Protein AF-F0YPW4-F1 (afdb_monomer_lite)

InterPro domains:
  IPR029052 Metallo-dependent phosphatase-like [G3DSA:3.60.21.10] (40-237)
  IPR029052 Metallo-dependent phosphatase-like [SSF56300] (63-234)

Radius of gyration: 20.98 Å; chains: 1; bounding box: 38×64×69 Å

Foldseek 3Di:
DDDDDDDDPDVVNVCVVCVVVPDPPDDADEAEDELCQLVQFFDFDQDPDPPDPVPSPDSDGDDHDVVVQVCCVVPRVQHAYEYLANQQAHDPDHDDPVSLLVSLCCLQVPRHQAYEHAQRLCVVHLQVSQVSLVSSVDAHEELLDADDPSCVVRRYDQWGWDAGPVGQIEIEGEHYPNSCVVVVNCSLVSRLVSLVCCCVPPVGPAYEYRYQDAPDPVVVVSVVSRPGHDYYHYPHDHPD

Secondary structure (DSSP, 8-state):
----------HHHHHHHHGGGS---PPPPEEEE---TT--SPEE----GGG-TT------EE--HHHHHHHHHHHHTT-EEEE-S-SS--TTSPPPHHHHHHHHHHHHHS-EEEEB--GGGGTT-HHHHHHHHHHHTSPEE-TT----GGGTTSSEESEEEEE-TT--EEEEEEE-GGGTGGGTTTHHHHHHHHHHHHHHHH--SEEEEEE-S--SHHHHHHHHTSTT--EEEE-SPP--

Organism: Aureococcus anophagefferens (NCBI:txid44056)

Structure (mmCIF, N/CA/C/O backbone):
data_AF-F0YPW4-F1
#
_entry.id   AF-F0YPW4-F1
#
loop_
_atom_site.group_PDB
_atom_site.id
_atom_site.type_symbol
_atom_site.label_atom_id
_atom_site.label_alt_id
_atom_site.label_comp_id
_atom_site.label_asym_id
_atom_site.label_entity_id
_atom_site.label_seq_id
_atom_site.pdbx_PDB_ins_code
_atom_site.Cartn_x
_atom_site.Cartn_y
_atom_site.Cartn_z
_atom_site.occupancy
_atom_site.B_iso_or_equiv
_atom_site.auth_seq_id
_atom_site.auth_comp_id
_atom_site.auth_asym_id
_atom_site.auth_atom_id
_atom_site.pdbx_PDB_model_num
ATOM 1 N N . MET A 1 1 ? 13.472 25.443 46.974 1.00 36.06 1 MET A N 1
ATOM 2 C CA . MET A 1 1 ? 12.386 25.342 45.976 1.00 36.06 1 MET A CA 1
ATOM 3 C C . MET A 1 1 ? 12.350 23.920 45.433 1.00 36.06 1 MET A C 1
ATOM 5 O O . MET A 1 1 ? 13.233 23.540 44.681 1.00 36.06 1 MET A O 1
ATOM 9 N N . ARG A 1 2 ? 11.396 23.104 45.890 1.00 37.75 2 ARG A N 1
ATOM 10 C CA . ARG A 1 2 ? 11.074 21.784 45.327 1.00 37.75 2 ARG A CA 1
ATOM 11 C C . ARG A 1 2 ? 9.552 21.686 45.293 1.00 37.75 2 ARG A C 1
ATOM 13 O O . ARG A 1 2 ? 8.938 21.657 46.353 1.00 37.75 2 ARG A O 1
ATOM 20 N N . ALA A 1 3 ? 8.966 21.647 44.104 1.00 34.12 3 ALA A N 1
ATOM 21 C CA . ALA A 1 3 ? 7.583 21.234 43.912 1.00 34.12 3 ALA A CA 1
ATOM 22 C C . ALA A 1 3 ? 7.624 19.846 43.268 1.00 34.12 3 ALA A C 1
ATOM 24 O O . ALA A 1 3 ? 7.993 19.704 42.109 1.00 34.12 3 ALA A O 1
ATOM 25 N N . SER A 1 4 ? 7.314 18.815 44.055 1.00 37.34 4 SER A N 1
ATOM 26 C CA . SER A 1 4 ? 7.052 17.468 43.544 1.00 37.34 4 SER A CA 1
ATOM 27 C C . SER A 1 4 ? 5.537 17.293 43.488 1.00 37.34 4 SER A C 1
ATOM 29 O O . SER A 1 4 ? 4.891 16.977 44.485 1.00 37.34 4 SER A O 1
ATOM 31 N N . GLY A 1 5 ? 4.953 17.595 42.329 1.00 31.88 5 GLY A N 1
ATOM 32 C CA . GLY A 1 5 ? 3.544 17.330 42.055 1.00 31.88 5 GLY A CA 1
ATOM 33 C C . GLY A 1 5 ? 3.346 15.836 41.826 1.00 31.88 5 GLY A C 1
ATOM 34 O O . GLY A 1 5 ? 3.746 15.303 40.796 1.00 31.88 5 GLY A O 1
ATOM 35 N N . ARG A 1 6 ? 2.761 15.144 42.806 1.00 37.91 6 ARG A N 1
ATOM 36 C CA . ARG A 1 6 ? 2.311 13.756 42.658 1.00 37.91 6 ARG A CA 1
ATOM 37 C C . ARG A 1 6 ? 1.008 13.751 41.859 1.00 37.91 6 ARG A C 1
ATOM 39 O O . ARG A 1 6 ? -0.041 14.074 42.409 1.00 37.91 6 ARG A O 1
ATOM 46 N N . TRP A 1 7 ? 1.061 13.347 40.594 1.00 33.72 7 TRP A N 1
ATOM 47 C CA . TRP A 1 7 ? -0.134 13.008 39.824 1.00 33.72 7 TRP A CA 1
ATOM 48 C C . TRP A 1 7 ? -0.675 11.669 40.334 1.00 33.72 7 TRP A C 1
ATOM 50 O O . TRP A 1 7 ? -0.150 10.608 40.015 1.00 33.72 7 TRP A O 1
ATOM 60 N N . ARG A 1 8 ? -1.698 11.711 41.191 1.00 39.44 8 ARG A N 1
ATOM 61 C CA . ARG A 1 8 ? -2.529 10.541 41.488 1.00 39.44 8 ARG A CA 1
ATOM 62 C C . ARG A 1 8 ? -3.727 10.588 40.549 1.00 39.44 8 ARG A C 1
ATOM 64 O O . ARG A 1 8 ? -4.756 11.154 40.907 1.00 39.44 8 ARG A O 1
ATOM 71 N N . ALA A 1 9 ? -3.594 10.014 39.355 1.00 42.41 9 ALA A N 1
ATOM 72 C CA . ALA A 1 9 ? -4.783 9.590 38.626 1.00 42.41 9 ALA A CA 1
ATOM 73 C C . ALA A 1 9 ? -5.494 8.560 39.517 1.00 42.41 9 ALA A C 1
ATOM 75 O O . ALA A 1 9 ? -4.872 7.605 39.988 1.00 42.41 9 ALA A O 1
ATOM 76 N N . SER A 1 10 ? -6.759 8.805 39.856 1.00 50.09 10 SER A N 1
ATOM 77 C CA . SER A 1 10 ? -7.535 7.834 40.621 1.00 50.09 10 SER A CA 1
ATOM 78 C C . SER A 1 10 ? -7.665 6.555 39.791 1.00 50.09 10 SER A C 1
ATOM 80 O O . SER A 1 10 ? -7.760 6.617 38.566 1.00 50.09 10 SER A O 1
ATOM 82 N N . ALA A 1 11 ? -7.700 5.389 40.440 1.00 45.75 11 ALA A N 1
ATOM 83 C CA . ALA A 1 11 ? -7.962 4.126 39.747 1.00 45.75 11 ALA A CA 1
ATOM 84 C C . ALA A 1 11 ? -9.259 4.191 38.914 1.00 45.75 11 ALA A C 1
ATOM 86 O O . ALA A 1 11 ? -9.340 3.571 37.868 1.00 45.75 11 ALA A O 1
ATOM 87 N N . ALA A 1 12 ? -10.232 5.018 39.317 1.00 45.66 12 ALA A N 1
ATOM 88 C CA . ALA A 1 12 ? -11.444 5.293 38.549 1.00 45.66 12 ALA A CA 1
ATOM 89 C C . ALA A 1 12 ? -11.193 6.099 37.258 1.00 45.66 12 ALA A C 1
ATOM 91 O O . ALA A 1 12 ? -11.818 5.804 36.248 1.00 45.66 12 ALA A O 1
ATOM 92 N N . ALA A 1 13 ? -10.278 7.075 37.260 1.00 50.44 13 ALA A N 1
ATOM 93 C CA . ALA A 1 13 ? -9.882 7.805 36.052 1.00 50.44 13 ALA A CA 1
ATOM 94 C C . ALA A 1 13 ? -9.046 6.927 35.106 1.00 50.44 13 ALA A C 1
ATOM 96 O O . ALA A 1 13 ? -9.213 7.004 33.893 1.00 50.44 13 ALA A O 1
ATOM 97 N N . LEU A 1 14 ? -8.201 6.050 35.663 1.00 45.53 14 LEU A N 1
ATOM 98 C CA . LEU A 1 14 ? -7.454 5.055 34.894 1.00 45.53 14 LEU A CA 1
ATOM 99 C C . LEU A 1 14 ? -8.400 4.008 34.282 1.00 45.53 14 LEU A C 1
ATOM 101 O O . LEU A 1 14 ? -8.314 3.730 33.095 1.00 45.53 14 LEU A O 1
ATOM 105 N N . CYS A 1 15 ? -9.368 3.495 35.048 1.00 44.56 15 CYS A N 1
ATOM 106 C CA . CYS A 1 15 ? -10.395 2.591 34.530 1.00 44.56 15 CYS A CA 1
ATOM 107 C C . CYS A 1 15 ? -11.304 3.280 33.504 1.00 44.56 15 CYS A C 1
ATOM 109 O O . CYS A 1 15 ? -11.600 2.676 32.488 1.00 44.56 15 CYS A O 1
ATOM 111 N N . ALA A 1 16 ? -11.706 4.540 33.699 1.00 50.78 16 ALA A N 1
ATOM 112 C CA . ALA A 1 16 ? -12.505 5.281 32.717 1.00 50.78 16 ALA A CA 1
ATOM 113 C C . ALA A 1 16 ? -11.760 5.535 31.397 1.00 50.78 16 ALA A C 1
ATOM 115 O O . ALA A 1 16 ? -12.382 5.499 30.340 1.00 50.78 16 ALA A O 1
ATOM 116 N N . ALA A 1 17 ? -10.439 5.731 31.448 1.00 52.22 17 ALA A N 1
ATOM 117 C CA . ALA A 1 17 ? -9.591 5.830 30.260 1.00 52.22 17 ALA A CA 1
ATOM 118 C C . ALA A 1 17 ? -9.346 4.469 29.576 1.00 52.22 17 ALA A C 1
ATOM 120 O O . ALA A 1 17 ? -9.119 4.425 28.372 1.00 52.22 17 ALA A O 1
ATOM 121 N N . LEU A 1 18 ? -9.414 3.364 30.327 1.00 45.66 18 LEU A N 1
ATOM 122 C CA . LEU A 1 18 ? -9.216 1.998 29.822 1.00 45.66 18 LEU A CA 1
ATOM 123 C C . LEU A 1 18 ? -10.524 1.287 29.435 1.00 45.66 18 LEU A C 1
ATOM 125 O O . LEU A 1 18 ? -10.481 0.270 28.754 1.00 45.66 18 LEU A O 1
ATOM 129 N N . LEU A 1 19 ? -11.689 1.805 29.834 1.00 45.00 19 LEU A N 1
ATOM 130 C CA . LEU A 1 19 ? -13.002 1.232 29.512 1.00 45.00 19 LEU A CA 1
ATOM 131 C C . LEU A 1 19 ? -13.330 1.208 28.004 1.00 45.00 19 LEU A C 1
ATOM 133 O O . LEU A 1 19 ? -13.957 0.238 27.590 1.00 45.00 19 LEU A O 1
ATOM 137 N N . PRO A 1 20 ? -12.890 2.165 27.158 1.00 51.16 20 PRO A N 1
ATOM 138 C CA . PRO A 1 20 ? -13.007 2.023 25.703 1.00 51.16 20 PRO A CA 1
ATOM 139 C C . PRO A 1 20 ? -12.147 0.882 25.138 1.00 51.16 20 PRO A C 1
ATOM 141 O O . PRO A 1 20 ? -12.513 0.285 24.135 1.00 51.16 20 PRO A O 1
ATOM 144 N N . TYR A 1 21 ? -11.036 0.551 25.807 1.00 44.62 21 TYR A N 1
ATOM 145 C CA . TYR A 1 21 ? -10.126 -0.540 25.4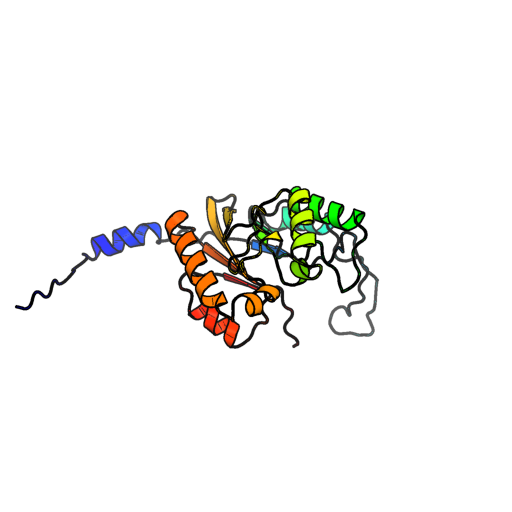35 1.00 44.62 21 TYR A CA 1
ATOM 146 C C . TYR A 1 21 ? -10.541 -1.899 26.026 1.00 44.62 21 TYR A C 1
ATOM 148 O O . TYR A 1 21 ? -9.978 -2.939 25.681 1.00 44.62 21 TYR A O 1
ATOM 156 N N . ALA A 1 22 ? -11.539 -1.922 26.913 1.00 43.22 22 ALA A N 1
ATOM 157 C CA . ALA A 1 22 ? -12.064 -3.140 27.503 1.00 43.22 22 ALA A CA 1
ATOM 158 C C . ALA A 1 22 ? -13.112 -3.789 26.577 1.00 43.22 22 ALA A C 1
ATOM 160 O O . ALA A 1 22 ? -14.311 -3.533 26.665 1.00 43.22 22 ALA A O 1
ATOM 161 N N . SER A 1 23 ? -12.639 -4.734 25.761 1.00 46.56 23 SER A N 1
ATOM 162 C CA . SER A 1 23 ? -13.390 -5.883 25.220 1.00 46.56 23 SER A CA 1
ATOM 163 C C . SER A 1 23 ? -14.374 -5.661 24.063 1.00 46.56 23 SER A C 1
ATOM 165 O O . SER A 1 23 ? -15.528 -6.083 24.111 1.00 46.56 23 SER A O 1
ATOM 167 N N . ARG A 1 24 ? -13.867 -5.179 22.928 1.00 48.69 24 ARG A N 1
ATOM 168 C CA . ARG A 1 24 ? -14.288 -5.762 21.647 1.00 48.69 24 ARG A CA 1
ATOM 169 C C . ARG A 1 24 ? -13.140 -6.595 21.104 1.00 48.69 24 ARG A C 1
ATOM 171 O O . ARG A 1 24 ? -12.234 -6.075 20.472 1.00 48.69 24 ARG A O 1
ATOM 178 N N . SER A 1 25 ? -13.155 -7.891 21.398 1.00 55.94 25 SER A N 1
ATOM 179 C CA . SER A 1 25 ? -12.323 -8.850 20.671 1.00 55.94 25 SER A CA 1
ATOM 180 C C . SER A 1 25 ? -13.029 -9.146 19.350 1.00 55.94 25 SER A C 1
ATOM 182 O O . SER A 1 25 ? -13.690 -10.174 19.204 1.00 55.94 25 SER A O 1
ATOM 184 N N . GLU A 1 26 ? -13.004 -8.178 18.440 1.00 70.19 26 GLU A N 1
ATOM 185 C CA . GLU A 1 26 ? -13.455 -8.378 17.069 1.00 70.19 26 GLU A CA 1
ATOM 186 C C . GLU A 1 26 ? -12.270 -8.900 16.254 1.00 70.19 26 GLU A C 1
ATOM 188 O O . GLU A 1 26 ? -11.175 -8.340 16.292 1.00 70.19 26 GLU A O 1
ATOM 193 N N . ASN A 1 27 ? -12.477 -10.007 15.544 1.00 81.56 27 ASN A N 1
ATOM 194 C CA . ASN A 1 27 ? -11.465 -10.538 14.642 1.00 81.56 27 ASN A CA 1
ATOM 195 C C . ASN A 1 27 ? -11.379 -9.629 13.411 1.00 81.56 27 ASN A C 1
ATOM 197 O O . ASN A 1 27 ? -12.373 -9.444 12.710 1.00 81.56 27 ASN A O 1
ATOM 201 N N . VAL A 1 28 ? -10.189 -9.097 13.136 1.00 86.06 28 VAL A N 1
ATOM 202 C CA . VAL A 1 28 ? -9.900 -8.355 11.905 1.00 86.06 28 VAL A CA 1
ATOM 203 C C . VAL A 1 28 ? -9.250 -9.309 10.912 1.00 86.06 28 VAL A C 1
ATOM 205 O O . VAL A 1 28 ? -8.201 -9.886 11.192 1.00 86.06 28 VAL A O 1
ATOM 208 N N . THR A 1 29 ? -9.862 -9.473 9.741 1.00 90.31 29 THR A N 1
ATOM 209 C CA . THR A 1 29 ? -9.276 -10.230 8.630 1.00 90.31 29 THR A CA 1
ATOM 210 C C . THR A 1 29 ? -8.694 -9.261 7.613 1.00 90.31 29 THR A C 1
ATOM 212 O O . THR A 1 29 ? -9.402 -8.393 7.100 1.00 90.31 29 THR A O 1
ATOM 215 N N . ILE A 1 30 ? -7.407 -9.423 7.314 1.00 88.94 30 ILE A N 1
ATOM 216 C CA . ILE A 1 30 ? -6.704 -8.650 6.291 1.00 88.94 30 ILE A CA 1
ATOM 217 C C . ILE A 1 30 ? -6.154 -9.633 5.264 1.00 88.94 30 ILE A C 1
ATOM 219 O O . ILE A 1 30 ? -5.272 -10.432 5.570 1.00 88.94 30 ILE A O 1
ATOM 223 N N . GLY A 1 31 ? -6.700 -9.588 4.054 1.00 88.12 31 GLY A N 1
ATOM 224 C CA . GLY A 1 31 ? -6.097 -10.216 2.888 1.00 88.12 31 GLY A CA 1
ATOM 225 C C . GLY A 1 31 ? -5.080 -9.270 2.282 1.00 88.12 31 GLY A C 1
ATOM 226 O O . GLY A 1 31 ? -5.322 -8.069 2.188 1.00 88.12 31 GLY A O 1
ATOM 227 N N . PHE A 1 32 ? -3.959 -9.806 1.831 1.00 87.12 32 PHE A N 1
ATOM 228 C CA . PHE A 1 32 ? -2.940 -9.022 1.156 1.00 87.12 32 PHE A CA 1
ATOM 229 C C . PHE A 1 32 ? -2.414 -9.781 -0.054 1.00 87.12 32 PHE A C 1
ATOM 231 O O . PHE A 1 32 ? -2.414 -11.012 -0.094 1.00 87.12 32 PHE A O 1
ATOM 238 N N . GLY A 1 33 ? -1.984 -9.027 -1.052 1.00 79.81 33 GLY A N 1
ATOM 239 C CA . GLY A 1 33 ? -1.260 -9.546 -2.195 1.00 79.81 33 GLY A CA 1
ATOM 240 C C . GLY A 1 33 ? -0.584 -8.404 -2.931 1.00 79.81 33 GLY A C 1
ATOM 241 O O . GLY A 1 33 ? -1.047 -7.271 -2.878 1.00 79.81 33 GLY A O 1
ATOM 242 N N . GLY A 1 34 ? 0.508 -8.707 -3.611 1.00 75.19 34 GLY A N 1
ATOM 243 C CA . GLY A 1 34 ? 1.296 -7.745 -4.366 1.00 75.19 34 GLY A CA 1
ATOM 244 C C . GLY A 1 34 ? 2.435 -8.460 -5.064 1.00 75.19 34 GLY A C 1
ATOM 245 O O . GLY A 1 34 ? 2.427 -9.686 -5.186 1.00 75.19 34 GLY A O 1
ATOM 246 N N . ALA A 1 35 ? 3.393 -7.688 -5.566 1.00 72.50 35 ALA A N 1
ATOM 247 C CA . ALA A 1 35 ? 4.415 -8.149 -6.497 1.00 72.50 35 ALA A CA 1
ATOM 248 C C . ALA A 1 35 ? 3.796 -8.922 -7.676 1.00 72.50 35 ALA A C 1
ATOM 250 O O . ALA A 1 35 ? 4.352 -9.913 -8.154 1.00 72.50 35 ALA A O 1
ATOM 251 N N . TRP A 1 36 ? 2.635 -8.455 -8.153 1.00 72.31 36 TRP A N 1
ATOM 252 C CA . TRP A 1 36 ? 1.921 -9.091 -9.256 1.00 72.31 36 TRP A CA 1
ATOM 253 C C . TRP A 1 36 ? 2.757 -9.099 -10.525 1.00 72.31 36 TRP A C 1
ATOM 255 O O . TRP A 1 36 ? 2.585 -9.999 -11.340 1.00 72.31 36 TRP A O 1
ATOM 265 N N . ARG A 1 37 ? 3.660 -8.118 -10.696 1.00 71.81 37 ARG A N 1
ATOM 266 C CA . ARG A 1 37 ? 4.608 -8.051 -11.815 1.00 71.81 37 ARG A CA 1
ATOM 267 C C . ARG A 1 37 ? 3.901 -8.240 -13.156 1.00 71.81 37 ARG A C 1
ATOM 269 O O . ARG A 1 37 ? 4.356 -9.020 -13.986 1.00 71.81 37 ARG A O 1
ATOM 276 N N . GLY A 1 38 ? 2.740 -7.601 -13.316 1.00 64.56 38 GLY A N 1
ATOM 277 C CA . GLY A 1 38 ? 1.863 -7.718 -14.483 1.00 64.56 38 GLY A CA 1
ATOM 278 C C . GLY A 1 38 ? 1.364 -9.131 -14.829 1.00 64.56 38 GLY A C 1
ATOM 279 O O . GLY A 1 38 ? 0.962 -9.383 -15.967 1.00 64.56 38 GLY A O 1
ATOM 280 N N . LEU A 1 39 ? 1.355 -10.066 -13.875 1.00 67.31 39 LEU A N 1
ATOM 281 C CA . LEU A 1 39 ? 0.769 -11.402 -14.016 1.00 67.31 39 LEU A CA 1
ATOM 282 C C . LEU A 1 39 ? -0.754 -11.349 -13.814 1.00 67.31 39 LEU A C 1
ATOM 284 O O . LEU A 1 39 ? -1.308 -11.836 -12.829 1.00 67.31 39 LEU A O 1
ATOM 288 N N . PHE A 1 40 ? -1.444 -10.734 -14.774 1.00 66.00 40 PHE A N 1
ATOM 289 C CA . PHE A 1 40 ? -2.901 -10.552 -14.745 1.00 66.00 40 PHE A CA 1
ATOM 290 C C . PHE A 1 40 ? -3.675 -11.843 -15.027 1.00 66.00 40 PHE A C 1
ATOM 292 O O . PHE A 1 40 ? -4.782 -12.053 -14.518 1.00 66.00 40 PHE A O 1
ATOM 299 N N . LEU A 1 41 ? -3.093 -12.704 -15.864 1.00 65.69 41 LEU A N 1
ATOM 300 C CA . LEU A 1 41 ? -3.676 -13.969 -16.289 1.00 65.69 41 LEU A CA 1
ATOM 301 C C . LEU A 1 41 ? -3.156 -15.122 -15.423 1.00 65.69 41 LEU A C 1
ATOM 303 O O . LEU A 1 41 ? -2.021 -15.063 -14.942 1.00 65.69 41 LEU A O 1
ATOM 307 N N . PRO A 1 42 ? -3.956 -16.188 -15.243 1.00 67.25 42 PRO A N 1
ATOM 308 C CA . PRO A 1 42 ? -3.471 -17.401 -14.608 1.00 67.25 42 PRO A CA 1
ATOM 309 C C . PRO A 1 42 ? -2.215 -17.911 -15.317 1.00 67.25 42 PRO A C 1
ATOM 311 O O . PRO A 1 42 ? -2.192 -18.037 -16.542 1.00 67.25 42 PRO A O 1
ATOM 314 N N . SER A 1 43 ? -1.184 -18.206 -14.538 1.00 62.12 43 SER A N 1
ATOM 315 C CA . SER A 1 43 ? 0.043 -18.833 -15.025 1.00 62.12 43 SER A CA 1
ATOM 316 C C . SER A 1 43 ? 0.007 -20.323 -14.710 1.00 62.12 43 SER A C 1
ATOM 318 O O . SER A 1 43 ? -0.750 -20.761 -13.851 1.00 62.12 43 SER A O 1
ATOM 320 N N . THR A 1 44 ? 0.810 -21.131 -15.389 1.00 62.22 44 THR A N 1
ATOM 321 C CA . THR A 1 44 ? 1.009 -22.540 -15.018 1.00 62.22 44 THR A CA 1
ATOM 322 C C . THR A 1 44 ? 2.301 -22.663 -14.228 1.00 62.22 44 THR A C 1
ATOM 324 O O . THR A 1 44 ? 3.355 -22.278 -14.730 1.00 62.22 44 THR A O 1
ATOM 327 N N . ALA A 1 45 ? 2.229 -23.178 -13.003 1.00 57.75 45 ALA A N 1
ATOM 328 C CA . ALA A 1 45 ? 3.401 -23.514 -12.204 1.00 57.75 45 ALA A CA 1
ATOM 329 C C . ALA A 1 45 ? 3.434 -25.020 -12.073 1.00 57.75 45 ALA A C 1
ATOM 331 O O . ALA A 1 45 ? 2.399 -25.682 -12.015 1.00 57.75 45 ALA A O 1
ATOM 332 N N . SER A 1 46 ? 4.643 -25.553 -12.023 1.00 51.97 46 SER A N 1
ATOM 333 C CA . SER A 1 46 ? 4.844 -26.923 -11.593 1.00 51.97 46 SER A CA 1
ATOM 334 C C . SER A 1 46 ? 5.227 -26.894 -10.121 1.00 51.97 46 SER A C 1
ATOM 336 O O . SER A 1 46 ? 6.263 -26.338 -9.768 1.00 51.97 46 SER A O 1
ATOM 338 N N . GLY A 1 47 ? 4.374 -27.449 -9.266 1.00 46.78 47 GLY A N 1
ATOM 339 C CA . GLY A 1 47 ? 4.669 -27.675 -7.856 1.00 46.78 47 GLY A CA 1
ATOM 340 C C . GLY A 1 47 ? 4.587 -29.166 -7.555 1.00 46.78 47 GLY A C 1
ATOM 341 O O . GLY A 1 47 ? 3.688 -29.842 -8.051 1.00 46.78 47 GLY A O 1
ATOM 342 N N . ALA A 1 48 ? 5.510 -29.690 -6.748 1.00 39.03 48 ALA A N 1
ATOM 343 C CA . ALA A 1 48 ? 5.353 -31.027 -6.192 1.00 39.03 48 ALA A CA 1
ATOM 344 C C . ALA A 1 48 ? 4.260 -30.968 -5.117 1.00 39.03 48 ALA A C 1
ATOM 346 O O . ALA A 1 48 ? 4.443 -30.346 -4.068 1.00 39.03 48 ALA A O 1
ATOM 347 N N . LEU A 1 49 ? 3.115 -31.603 -5.367 1.00 42.03 49 LEU A N 1
ATOM 348 C CA . LEU A 1 49 ? 2.124 -31.831 -4.322 1.00 42.03 49 LEU A CA 1
ATOM 349 C C . LEU A 1 49 ? 2.772 -32.707 -3.238 1.00 42.03 49 LEU A C 1
ATOM 351 O O . LEU A 1 49 ? 3.105 -33.862 -3.473 1.00 42.03 49 LEU A O 1
ATOM 355 N N . GLN A 1 50 ? 2.959 -32.134 -2.046 1.00 43.78 50 GLN A N 1
ATOM 356 C CA . GLN A 1 50 ? 3.291 -32.864 -0.816 1.00 43.78 50 GLN A CA 1
ATOM 357 C C . GLN A 1 50 ? 4.605 -33.674 -0.840 1.00 43.78 50 GLN A C 1
ATOM 359 O O . GLN A 1 50 ? 4.652 -34.798 -0.349 1.00 43.78 50 GLN A O 1
ATOM 364 N N . GLY A 1 51 ? 5.698 -33.105 -1.360 1.00 40.09 51 GLY A N 1
ATOM 365 C CA . GLY A 1 51 ? 7.045 -33.665 -1.156 1.00 40.09 51 GLY A CA 1
ATOM 366 C C . GLY A 1 51 ? 7.355 -34.959 -1.919 1.00 40.09 51 GLY A C 1
ATOM 367 O O . GLY A 1 51 ? 8.425 -35.532 -1.719 1.00 40.09 51 GLY A O 1
ATOM 368 N N . ASP A 1 52 ? 6.470 -35.399 -2.816 1.00 43.53 52 ASP A N 1
ATOM 369 C CA . ASP A 1 52 ? 6.718 -36.529 -3.708 1.00 43.53 52 ASP A CA 1
ATOM 370 C C . ASP A 1 52 ? 6.944 -36.037 -5.144 1.00 43.53 52 ASP A C 1
ATOM 372 O O . ASP A 1 52 ? 6.022 -35.648 -5.865 1.00 43.53 52 ASP A O 1
ATOM 376 N N . ALA A 1 53 ? 8.205 -36.072 -5.576 1.00 51.44 53 ALA A N 1
ATOM 377 C CA . ALA A 1 53 ? 8.620 -35.690 -6.923 1.00 51.44 53 ALA A CA 1
ATOM 378 C C . ALA A 1 53 ? 8.086 -36.628 -8.027 1.00 51.44 53 ALA A C 1
ATOM 380 O O . ALA A 1 53 ? 8.303 -36.351 -9.204 1.00 51.44 53 ALA A O 1
ATOM 381 N N . SER A 1 54 ? 7.398 -37.723 -7.688 1.00 49.62 54 SER A N 1
ATOM 382 C CA . SER A 1 54 ? 6.732 -38.602 -8.657 1.00 49.62 54 SER A CA 1
ATOM 383 C C . SER A 1 54 ? 5.269 -38.223 -8.937 1.00 49.62 54 SER A C 1
ATOM 385 O O . SER A 1 54 ? 4.707 -38.677 -9.934 1.00 49.62 54 SER A O 1
ATOM 387 N N . LEU A 1 55 ? 4.674 -37.328 -8.135 1.00 40.28 55 LEU A N 1
ATOM 388 C CA . LEU A 1 55 ? 3.305 -36.815 -8.296 1.00 40.28 55 LEU A CA 1
ATOM 389 C C . LEU A 1 55 ? 3.260 -35.478 -9.054 1.00 40.28 55 LEU A C 1
ATOM 391 O O . LEU A 1 55 ? 2.459 -34.600 -8.734 1.00 40.28 55 LEU A O 1
ATOM 395 N N . TRP A 1 56 ? 4.102 -35.313 -10.082 1.00 40.75 56 TRP A N 1
ATOM 396 C CA . TRP A 1 56 ? 3.973 -34.219 -11.058 1.00 40.75 56 TRP A CA 1
ATOM 397 C C . TRP A 1 56 ? 2.715 -34.436 -11.902 1.00 40.75 56 TRP A C 1
ATOM 399 O O . TRP A 1 56 ? 2.764 -34.810 -13.073 1.00 40.75 56 TRP A O 1
ATOM 409 N N . THR A 1 57 ? 1.559 -34.255 -11.286 1.00 40.50 57 THR A N 1
ATOM 410 C CA . THR A 1 57 ? 0.266 -34.329 -11.943 1.00 40.50 57 THR A CA 1
ATOM 411 C C . THR A 1 57 ? -0.354 -32.943 -11.955 1.00 40.50 57 THR A C 1
ATOM 413 O O . THR A 1 57 ? -0.595 -32.360 -10.905 1.00 40.50 57 THR A O 1
ATOM 416 N N . SER A 1 58 ? -0.566 -32.502 -13.196 1.00 42.22 58 SER A N 1
ATOM 417 C CA . SER A 1 58 ? -1.246 -31.313 -13.716 1.00 42.22 58 SER A CA 1
ATOM 418 C C . SER A 1 58 ? -0.620 -29.935 -13.480 1.00 42.22 58 SER A C 1
ATOM 420 O O . SER A 1 58 ? -0.465 -29.431 -12.375 1.00 42.22 58 SER A O 1
ATOM 422 N N . CYS A 1 59 ? -0.339 -29.293 -14.619 1.00 47.84 59 CYS A N 1
ATOM 423 C CA . CYS A 1 59 ? -0.160 -27.860 -14.804 1.00 47.84 59 CYS A CA 1
ATOM 424 C C . CYS A 1 59 ? -1.459 -27.115 -14.457 1.00 47.84 59 CYS A C 1
ATOM 426 O O . CYS A 1 59 ? -2.130 -26.586 -15.348 1.00 47.84 59 CYS A O 1
ATOM 428 N N . ASP A 1 60 ? -1.852 -27.102 -13.189 1.00 57.78 60 ASP A N 1
ATOM 429 C CA . ASP A 1 60 ? -3.019 -26.335 -12.789 1.00 57.78 60 ASP A CA 1
ATOM 430 C C . ASP A 1 60 ? -2.690 -24.847 -12.905 1.00 57.78 60 ASP A C 1
ATOM 432 O O . ASP A 1 60 ? -1.663 -24.352 -12.433 1.00 57.78 60 ASP A O 1
ATOM 436 N N . ALA A 1 61 ? -3.563 -24.125 -13.603 1.00 61.78 61 ALA A N 1
ATOM 437 C CA . ALA A 1 61 ? -3.462 -22.683 -13.697 1.00 61.78 61 ALA A CA 1
ATOM 438 C C . ALA A 1 61 ? -3.586 -22.096 -12.281 1.00 61.78 61 ALA A C 1
ATOM 440 O O . ALA A 1 61 ? -4.593 -22.333 -11.610 1.00 61.78 61 ALA A O 1
ATOM 441 N N . PHE A 1 62 ? -2.591 -21.336 -11.836 1.00 63.25 62 PHE A N 1
ATOM 442 C CA . PHE A 1 62 ? -2.557 -20.650 -10.548 1.00 63.25 62 PHE A CA 1
ATOM 443 C C . PHE A 1 62 ? -2.550 -19.132 -10.757 1.00 63.25 62 PHE A C 1
ATOM 445 O O . PHE A 1 62 ? -2.145 -18.622 -11.806 1.00 63.25 62 PHE A O 1
ATOM 452 N N . GLY A 1 63 ? -3.026 -18.402 -9.749 1.00 66.62 63 GLY A N 1
ATOM 453 C CA . GLY A 1 63 ? -3.112 -16.946 -9.803 1.00 66.62 63 GLY A CA 1
ATOM 454 C C . GLY A 1 63 ? -4.130 -16.433 -10.826 1.00 66.62 63 GLY A C 1
ATOM 455 O O . GLY A 1 63 ? -5.117 -17.098 -11.153 1.00 66.62 63 GLY A O 1
ATOM 456 N N . GLY A 1 64 ? -3.890 -15.220 -11.315 1.00 69.19 64 GLY A N 1
ATOM 457 C CA . GLY A 1 64 ? -4.820 -14.487 -12.162 1.00 69.19 64 GLY A CA 1
ATOM 458 C C . GLY A 1 64 ? -5.851 -13.695 -11.359 1.00 69.19 64 GLY A C 1
ATOM 459 O O . GL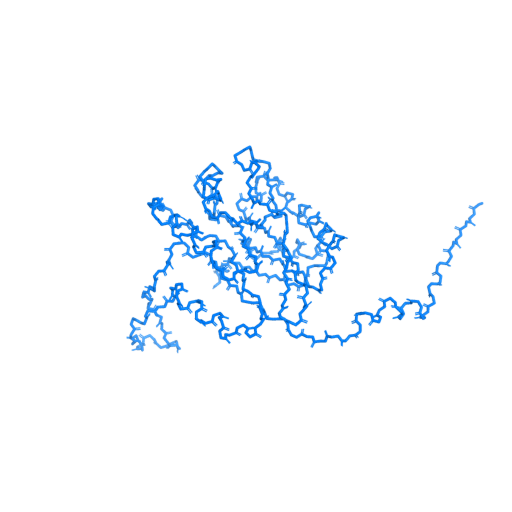Y A 1 64 ? -6.429 -14.154 -10.370 1.00 69.19 64 GLY A O 1
ATOM 460 N N . PHE A 1 65 ? -6.105 -12.480 -11.822 1.00 69.19 65 PHE A N 1
ATOM 461 C CA . PHE A 1 65 ? -6.797 -11.453 -11.047 1.00 69.19 65 PHE A CA 1
ATOM 462 C C . PHE A 1 65 ? -8.284 -11.755 -10.836 1.00 69.19 65 PHE A C 1
ATOM 464 O O . PHE A 1 65 ? -8.824 -11.534 -9.754 1.00 69.19 65 PHE A O 1
ATOM 471 N N . ALA A 1 66 ? -8.932 -12.369 -11.829 1.00 69.62 66 ALA A N 1
ATOM 472 C CA . ALA A 1 66 ? -10.318 -12.818 -11.706 1.00 69.62 66 ALA A CA 1
ATOM 473 C C . ALA A 1 66 ? -10.499 -13.850 -10.579 1.00 69.62 66 ALA A C 1
ATOM 475 O O . ALA A 1 66 ? -11.501 -13.821 -9.867 1.00 69.62 66 ALA A O 1
ATOM 476 N N . ARG A 1 67 ? -9.516 -14.744 -10.387 1.00 71.56 67 ARG A N 1
ATOM 477 C CA . ARG A 1 67 ? -9.547 -15.720 -9.292 1.00 71.56 67 ARG A CA 1
ATOM 478 C C . ARG A 1 67 ? -9.275 -15.046 -7.957 1.00 71.56 67 ARG A C 1
ATOM 480 O O . ARG A 1 67 ? -10.012 -15.310 -7.016 1.00 71.56 67 ARG A O 1
ATOM 487 N N . LEU A 1 68 ? -8.282 -14.156 -7.888 1.00 73.81 68 LEU A N 1
ATOM 488 C CA . LEU A 1 68 ? -7.983 -13.390 -6.675 1.00 73.81 68 LEU A CA 1
ATOM 489 C C . LEU A 1 68 ? -9.229 -12.675 -6.143 1.00 73.81 68 LEU A C 1
ATOM 491 O O . LEU A 1 68 ? -9.533 -12.796 -4.965 1.00 73.81 68 LEU A O 1
ATOM 495 N N . TYR A 1 69 ? -9.967 -11.973 -7.003 1.00 72.25 69 TYR A N 1
ATOM 496 C CA . TYR A 1 69 ? -11.159 -11.236 -6.583 1.00 72.25 69 TYR A CA 1
ATOM 497 C C . TYR A 1 69 ? -12.334 -12.131 -6.202 1.00 72.25 69 TYR A C 1
ATOM 499 O O . TYR A 1 69 ? -13.029 -11.817 -5.239 1.00 72.25 69 TYR A O 1
ATOM 507 N N . GLY A 1 70 ? -12.514 -13.266 -6.885 1.00 69.56 70 GLY A N 1
ATOM 508 C CA . GLY A 1 70 ? -13.472 -14.284 -6.450 1.00 69.56 70 GLY A CA 1
ATOM 509 C C . GLY A 1 70 ? -13.142 -14.811 -5.049 1.00 69.56 70 GLY A C 1
ATOM 510 O O . GLY A 1 70 ? -13.992 -14.791 -4.165 1.00 69.56 70 GLY A O 1
ATOM 511 N N . TYR A 1 71 ? -11.881 -15.189 -4.812 1.00 71.12 71 TYR A N 1
ATOM 512 C CA . TYR A 1 71 ? -11.430 -15.666 -3.502 1.00 71.12 71 TYR A CA 1
ATOM 513 C C . TYR A 1 71 ? -11.501 -14.587 -2.421 1.00 71.12 71 TYR A C 1
ATOM 515 O O . TYR A 1 71 ? -11.934 -14.879 -1.313 1.00 71.12 71 TYR A O 1
ATOM 523 N N . ALA A 1 72 ? -11.091 -13.353 -2.717 1.00 71.69 72 ALA A N 1
ATOM 524 C CA . ALA A 1 72 ? -11.100 -12.263 -1.748 1.00 71.69 72 ALA A CA 1
ATOM 525 C C . ALA A 1 72 ? -12.528 -11.924 -1.294 1.00 71.69 72 ALA A C 1
ATOM 527 O O . ALA A 1 72 ? -12.749 -11.724 -0.102 1.00 71.69 72 ALA A O 1
ATOM 528 N N . GLY A 1 73 ? -13.499 -11.912 -2.214 1.00 69.69 73 GLY A N 1
ATOM 529 C CA . GLY A 1 73 ? -14.904 -11.675 -1.877 1.00 69.69 73 GLY A CA 1
ATOM 530 C C . GLY A 1 73 ? -15.462 -12.710 -0.896 1.00 69.69 73 GLY A C 1
ATOM 531 O O . GLY A 1 73 ? -16.078 -12.336 0.102 1.00 69.69 73 GLY A O 1
ATOM 532 N N . ASP A 1 74 ? -15.186 -13.993 -1.140 1.00 68.88 74 ASP A N 1
ATOM 533 C CA . ASP A 1 74 ? -15.715 -15.093 -0.326 1.00 68.88 74 ASP A CA 1
ATOM 534 C C . ASP A 1 74 ? -14.931 -15.304 0.983 1.00 68.88 74 ASP A C 1
ATOM 536 O O . ASP A 1 74 ? -15.520 -15.591 2.025 1.00 68.88 74 ASP A O 1
ATOM 540 N N . ALA A 1 75 ? -13.602 -15.157 0.954 1.00 71.88 75 ALA A N 1
ATOM 541 C CA . ALA A 1 75 ? -12.729 -15.479 2.085 1.00 71.88 75 ALA A CA 1
ATOM 542 C C . ALA A 1 75 ? -12.617 -14.353 3.120 1.00 71.88 75 ALA A C 1
ATOM 544 O O . ALA A 1 75 ? -12.370 -14.634 4.293 1.00 71.88 75 ALA A O 1
ATOM 545 N N . LEU A 1 76 ? -12.772 -13.087 2.715 1.00 77.88 76 LEU A N 1
ATOM 546 C CA . LEU A 1 76 ? -12.573 -11.964 3.635 1.00 77.88 76 LEU A CA 1
ATOM 547 C C . LEU A 1 76 ? -13.780 -11.700 4.527 1.00 77.88 76 LEU A C 1
ATOM 549 O O . LEU A 1 76 ? -13.600 -11.116 5.590 1.00 77.88 76 LEU A O 1
ATOM 553 N N . GLY A 1 77 ? -14.991 -12.106 4.131 1.00 75.75 77 GLY A N 1
ATOM 554 C CA . GLY A 1 77 ? -16.174 -12.053 5.000 1.00 75.75 77 GLY A CA 1
ATOM 555 C C . GLY A 1 77 ? -16.453 -10.679 5.634 1.00 75.75 77 GLY A C 1
ATOM 556 O O . GLY A 1 77 ? -16.950 -10.626 6.755 1.00 75.75 77 GLY A O 1
ATOM 557 N N . GLY A 1 78 ? -16.105 -9.578 4.950 1.00 79.44 78 GLY A N 1
ATOM 558 C CA . GLY A 1 78 ? -16.184 -8.207 5.487 1.00 79.44 78 GLY A CA 1
ATOM 559 C C . GLY A 1 78 ? -14.862 -7.613 6.009 1.00 79.44 78 GLY A C 1
ATOM 560 O O . GLY A 1 78 ? -14.848 -6.502 6.546 1.00 79.44 78 GLY A O 1
ATOM 561 N N . GLY A 1 79 ? -13.758 -8.345 5.849 1.00 87.81 79 GLY A N 1
ATOM 562 C CA . GLY A 1 79 ? -12.385 -7.895 6.072 1.00 87.81 79 GLY A CA 1
ATOM 563 C C . GLY A 1 79 ? -11.857 -6.946 4.992 1.00 87.81 79 GLY A C 1
ATOM 564 O O . GLY A 1 79 ? -12.585 -6.507 4.102 1.00 87.81 79 GLY A O 1
ATOM 565 N N . LEU A 1 80 ? -10.569 -6.618 5.079 1.00 91.81 80 LEU A N 1
ATOM 566 C CA . LEU A 1 80 ? -9.901 -5.658 4.196 1.00 91.81 80 LEU A CA 1
ATOM 567 C C . LEU A 1 80 ? -8.968 -6.379 3.224 1.00 91.81 80 LEU A C 1
ATOM 569 O O . LEU A 1 80 ? -8.239 -7.278 3.635 1.00 91.81 80 LEU A O 1
ATOM 573 N N . LEU A 1 81 ? -8.963 -5.973 1.953 1.00 90.75 81 LEU A N 1
ATOM 574 C CA . LEU A 1 81 ? -7.972 -6.418 0.971 1.00 90.75 81 LEU A CA 1
ATOM 575 C C . LEU A 1 81 ? -6.924 -5.324 0.771 1.00 90.75 81 LEU A C 1
ATOM 577 O O . LEU A 1 81 ? -7.278 -4.164 0.602 1.00 90.75 81 LEU A O 1
ATOM 581 N N . VAL A 1 82 ? -5.647 -5.671 0.740 1.00 91.56 82 VAL A N 1
ATOM 582 C CA . VAL A 1 82 ? -4.547 -4.717 0.564 1.00 91.56 82 VAL A CA 1
ATOM 583 C C . VAL A 1 82 ? -3.698 -5.096 -0.648 1.00 91.56 82 VAL A C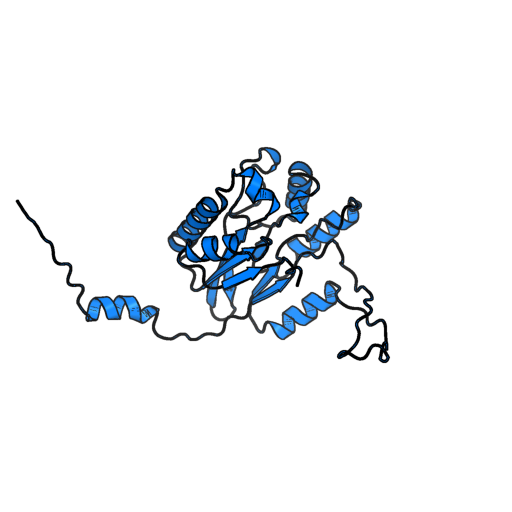 1
ATOM 585 O O . VAL A 1 82 ? -3.354 -6.267 -0.805 1.00 91.56 82 VAL A O 1
ATOM 588 N N . ASP A 1 83 ? -3.360 -4.108 -1.484 1.00 90.81 83 ASP A N 1
ATOM 589 C CA . ASP A 1 83 ? -2.375 -4.263 -2.564 1.00 90.81 83 ASP A CA 1
ATOM 590 C C . ASP A 1 83 ? -1.001 -3.802 -2.085 1.00 90.81 83 ASP A C 1
ATOM 592 O O . ASP A 1 83 ? -0.803 -2.615 -1.841 1.00 90.81 83 ASP A O 1
ATOM 596 N N . THR A 1 84 ? -0.047 -4.714 -1.951 1.00 89.69 84 THR A N 1
ATOM 597 C CA . THR A 1 84 ? 1.260 -4.433 -1.342 1.00 89.69 84 THR A CA 1
ATOM 598 C C . THR A 1 84 ? 2.307 -3.898 -2.337 1.00 89.69 84 THR A C 1
ATOM 600 O O . THR A 1 84 ? 3.503 -3.931 -2.049 1.00 89.69 84 THR A O 1
ATOM 603 N N . GLY A 1 85 ? 1.874 -3.416 -3.507 1.00 87.62 85 GLY A N 1
ATOM 604 C CA . GLY A 1 85 ? 2.719 -2.777 -4.524 1.00 87.62 85 GLY A CA 1
ATOM 605 C C . GLY A 1 85 ? 3.334 -3.750 -5.531 1.00 87.62 85 GLY A C 1
ATOM 606 O O . GLY A 1 85 ? 3.116 -4.960 -5.474 1.00 87.62 85 GLY A O 1
ATOM 607 N N . GLY A 1 86 ? 4.124 -3.243 -6.480 1.00 80.81 86 GLY A N 1
ATOM 608 C CA . GLY A 1 86 ? 4.760 -4.036 -7.543 1.00 80.81 86 GLY A CA 1
ATOM 609 C C . GLY A 1 86 ? 3.776 -4.523 -8.610 1.00 80.81 86 GLY A C 1
ATOM 610 O O . GLY A 1 86 ? 3.990 -5.557 -9.253 1.00 80.81 86 GLY A O 1
ATOM 611 N N . SER A 1 87 ? 2.664 -3.807 -8.765 1.00 74.38 87 SER A N 1
ATOM 612 C CA . SER A 1 87 ? 1.539 -4.178 -9.628 1.00 74.38 87 SER A CA 1
ATOM 613 C C . SER A 1 87 ? 1.837 -3.919 -11.106 1.00 74.38 87 SER A C 1
ATOM 615 O O . SER A 1 87 ? 1.384 -4.677 -11.967 1.00 74.38 87 SER A O 1
ATOM 617 N N . TRP A 1 88 ? 2.637 -2.891 -11.403 1.00 73.81 88 TRP A N 1
ATOM 618 C CA . TRP A 1 88 ? 2.916 -2.434 -12.769 1.00 73.81 88 TRP A CA 1
ATOM 619 C C . TRP A 1 88 ? 4.332 -2.728 -13.263 1.00 73.81 88 TRP A C 1
ATOM 621 O O . TRP A 1 88 ? 4.589 -2.613 -14.459 1.00 73.81 88 TRP A O 1
ATOM 631 N N . ALA A 1 89 ? 5.242 -3.128 -12.372 1.00 67.12 89 ALA A N 1
ATOM 632 C CA . ALA A 1 89 ? 6.639 -3.358 -12.705 1.00 67.12 89 ALA A CA 1
ATOM 633 C C . ALA A 1 89 ? 7.038 -4.829 -12.593 1.00 67.12 89 ALA A C 1
ATOM 635 O O . ALA A 1 89 ? 6.827 -5.472 -11.567 1.00 67.12 89 ALA A O 1
ATOM 636 N N . GLY A 1 90 ? 7.611 -5.378 -13.669 1.00 54.31 90 GLY A N 1
ATOM 637 C CA . GLY A 1 90 ? 7.867 -6.810 -13.807 1.00 54.31 90 GLY A CA 1
ATOM 638 C C . GLY A 1 90 ? 9.283 -7.097 -14.264 1.00 54.31 90 GLY A C 1
ATOM 639 O O . GLY A 1 90 ? 9.639 -6.847 -15.411 1.00 54.31 90 GLY A O 1
ATOM 640 N N . GLY A 1 91 ? 10.080 -7.671 -13.362 1.00 46.44 91 GLY A N 1
ATOM 641 C CA . GLY A 1 91 ? 11.195 -8.563 -13.699 1.00 46.44 91 GLY A CA 1
ATOM 642 C C . GLY A 1 91 ? 12.160 -8.105 -14.801 1.00 46.44 91 GLY A C 1
ATOM 643 O O . GLY A 1 91 ? 12.587 -8.934 -15.599 1.00 46.44 91 GLY A O 1
ATOM 644 N N . GLY A 1 92 ? 12.506 -6.817 -14.867 1.00 38.66 92 GLY A N 1
ATOM 645 C CA . GLY A 1 92 ? 13.580 -6.317 -15.734 1.00 38.66 92 GLY A CA 1
ATOM 646 C C . GLY A 1 92 ? 13.248 -6.169 -17.224 1.00 38.66 92 GLY A C 1
ATOM 647 O O . GLY A 1 92 ? 14.141 -5.823 -17.993 1.00 38.66 92 GLY A O 1
ATOM 648 N N . THR A 1 93 ? 11.996 -6.371 -17.651 1.00 41.41 93 THR A N 1
ATOM 649 C CA . THR A 1 93 ? 11.565 -6.035 -19.022 1.00 41.41 93 THR A CA 1
ATOM 650 C C . THR A 1 93 ? 10.571 -4.876 -18.949 1.00 41.41 93 THR A C 1
ATOM 652 O O . THR A 1 93 ? 9.627 -4.973 -18.168 1.00 41.41 93 THR A O 1
ATOM 655 N N . PRO A 1 94 ? 10.750 -3.759 -19.681 1.00 46.75 94 PRO A N 1
ATOM 656 C CA . PRO A 1 94 ? 9.745 -2.702 -19.712 1.00 46.75 94 PRO A CA 1
ATOM 657 C C . PRO A 1 94 ? 8.426 -3.286 -20.213 1.00 46.75 94 PRO A C 1
ATOM 659 O O . PRO A 1 94 ? 8.370 -3.896 -21.285 1.00 46.75 94 PRO A O 1
ATOM 662 N N . PHE A 1 95 ? 7.378 -3.145 -19.405 1.00 55.28 95 PHE A N 1
ATOM 663 C CA . PHE A 1 95 ? 6.038 -3.506 -19.832 1.00 55.28 95 PHE A CA 1
ATOM 664 C C . PHE A 1 95 ? 5.659 -2.652 -21.050 1.00 55.28 95 PHE A C 1
ATOM 666 O O . PHE A 1 95 ? 5.893 -1.445 -21.026 1.00 55.28 95 PHE A O 1
ATOM 673 N N . PRO A 1 96 ? 5.085 -3.228 -22.120 1.00 56.56 96 PRO A N 1
ATOM 674 C CA . PRO A 1 96 ? 4.431 -2.412 -23.135 1.00 56.56 96 PRO A CA 1
ATOM 675 C C . PRO A 1 96 ? 3.318 -1.583 -22.473 1.00 56.56 96 PRO A C 1
ATOM 677 O O . PRO A 1 96 ? 2.613 -2.114 -21.614 1.00 56.56 96 PRO A O 1
ATOM 680 N N . ASP A 1 97 ? 3.142 -0.325 -22.894 1.00 57.62 97 ASP A N 1
ATOM 681 C CA . ASP A 1 97 ? 2.218 0.672 -22.308 1.00 57.62 97 ASP A CA 1
ATOM 682 C C . ASP A 1 97 ? 0.824 0.103 -21.956 1.00 57.62 97 ASP A C 1
ATOM 684 O O . ASP A 1 97 ? 0.258 0.393 -20.906 1.00 57.62 97 ASP A O 1
ATOM 688 N N . VAL A 1 98 ? 0.319 -0.823 -22.780 1.00 50.34 98 VAL A N 1
ATOM 689 C CA . VAL A 1 98 ? -0.969 -1.522 -22.606 1.00 50.34 98 VAL A CA 1
ATOM 690 C C . VAL A 1 98 ? -1.089 -2.268 -21.267 1.00 50.34 98 VAL A C 1
ATOM 692 O O . VAL A 1 98 ? -2.179 -2.362 -20.706 1.00 50.34 98 VAL A O 1
ATOM 695 N N . LEU A 1 99 ? 0.003 -2.826 -20.742 1.00 58.16 99 LEU A N 1
ATOM 696 C CA . LEU A 1 99 ? -0.004 -3.580 -19.484 1.00 58.16 99 LEU A CA 1
ATOM 697 C C . LEU A 1 99 ? 0.152 -2.671 -18.260 1.00 58.16 99 LEU A C 1
ATOM 699 O O . LEU A 1 99 ? -0.363 -3.016 -17.198 1.00 58.16 99 LEU A O 1
ATOM 703 N N . ALA A 1 100 ? 0.771 -1.498 -18.415 1.00 59.81 100 ALA A N 1
ATOM 704 C CA . ALA A 1 100 ? 0.790 -0.464 -17.383 1.00 59.81 100 ALA A CA 1
ATOM 705 C C . ALA A 1 100 ? -0.612 0.141 -17.190 1.00 59.81 100 ALA A C 1
ATOM 707 O O . ALA A 1 100 ? -1.072 0.265 -16.053 1.00 59.81 100 ALA A O 1
ATOM 708 N N . ASP A 1 101 ? -1.337 0.390 -18.287 1.00 63.94 101 ASP A N 1
ATOM 709 C CA . ASP A 1 101 ? -2.744 0.805 -18.249 1.00 63.94 101 ASP A CA 1
ATOM 710 C C . ASP A 1 101 ? -3.630 -0.275 -17.616 1.00 63.94 101 ASP A C 1
ATOM 712 O O . ASP A 1 101 ? -4.491 0.021 -16.791 1.00 63.94 101 ASP A O 1
ATOM 716 N N . TYR A 1 102 ? -3.401 -1.551 -17.935 1.00 63.47 102 TYR A N 1
ATOM 717 C CA . TYR A 1 102 ? -4.159 -2.650 -17.331 1.00 63.47 102 TYR A CA 1
ATOM 718 C C . TYR A 1 102 ? -3.862 -2.814 -15.828 1.00 63.47 102 TYR A C 1
ATOM 720 O O . TYR A 1 102 ? -4.781 -3.058 -15.042 1.00 63.47 102 TYR A O 1
ATOM 728 N N . ALA A 1 103 ? -2.607 -2.610 -15.408 1.00 65.06 103 ALA A N 1
ATOM 729 C CA . ALA A 1 103 ? -2.227 -2.538 -13.995 1.00 65.06 103 ALA A CA 1
ATOM 730 C C . ALA A 1 103 ? -2.943 -1.384 -13.285 1.00 65.06 103 ALA A C 1
ATOM 732 O O . ALA A 1 103 ? -3.483 -1.561 -12.194 1.00 65.06 103 ALA A O 1
ATOM 733 N N . ALA A 1 104 ? -2.980 -0.216 -13.928 1.00 66.50 104 ALA A N 1
ATOM 734 C CA . ALA A 1 104 ? -3.641 0.969 -13.410 1.00 66.50 104 ALA A CA 1
ATOM 735 C C . ALA A 1 104 ? -5.152 0.746 -13.259 1.00 66.50 104 ALA A C 1
ATOM 737 O O . ALA A 1 104 ? -5.702 1.056 -12.208 1.00 66.50 104 ALA A O 1
ATOM 738 N N . LEU A 1 105 ? -5.816 0.139 -14.249 1.00 67.12 105 LEU A N 1
ATOM 739 C CA . LEU A 1 105 ? -7.240 -0.216 -14.177 1.00 67.12 105 LEU A CA 1
ATOM 740 C C . LEU A 1 105 ? -7.534 -1.176 -13.025 1.00 67.12 105 LEU A C 1
ATOM 742 O O . LEU A 1 105 ? -8.503 -0.989 -12.293 1.00 67.12 105 LEU A O 1
ATOM 746 N N . PHE A 1 106 ? -6.688 -2.186 -12.839 1.00 73.44 106 PHE A N 1
ATOM 747 C CA . PHE A 1 106 ? -6.855 -3.138 -11.750 1.00 73.44 106 PHE A CA 1
ATOM 748 C C . PHE A 1 106 ? -6.703 -2.492 -10.375 1.00 73.44 106 PHE A C 1
ATOM 750 O O . PHE A 1 106 ? -7.504 -2.737 -9.480 1.00 73.44 106 PHE A O 1
ATOM 757 N N . VAL A 1 107 ? -5.688 -1.651 -10.200 1.00 79.44 107 VAL A N 1
ATOM 758 C CA . VAL A 1 107 ? -5.473 -0.951 -8.933 1.00 79.44 107 VAL A CA 1
ATOM 759 C C . VAL A 1 107 ? -6.594 0.062 -8.676 1.00 79.44 107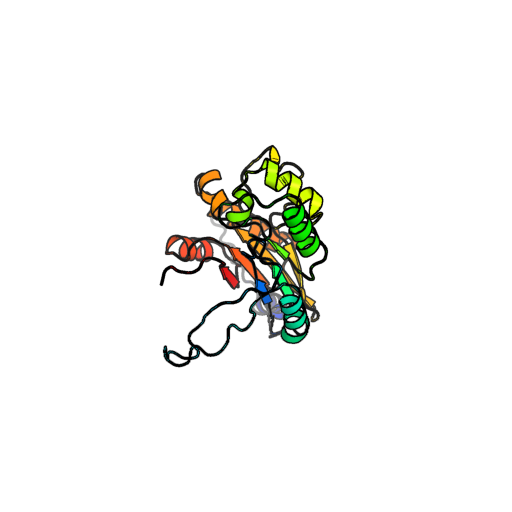 VAL A C 1
ATOM 761 O O . VAL A 1 107 ? -7.108 0.152 -7.556 1.00 79.44 107 VAL A O 1
ATOM 764 N N . ARG A 1 108 ? -7.019 0.789 -9.713 1.00 81.19 108 ARG A N 1
ATOM 765 C CA . ARG A 1 108 ? -8.093 1.784 -9.645 1.00 81.19 108 ARG A CA 1
ATOM 766 C C . ARG A 1 108 ? -9.427 1.162 -9.249 1.00 81.19 108 ARG A C 1
ATOM 768 O O . ARG A 1 108 ? -10.050 1.620 -8.296 1.00 81.19 108 ARG A O 1
ATOM 775 N N . ASP A 1 109 ? -9.841 0.120 -9.966 1.00 82.75 109 ASP A N 1
ATOM 776 C CA . ASP A 1 109 ? -11.178 -0.471 -9.844 1.00 82.75 109 ASP A CA 1
ATOM 777 C C . ASP A 1 109 ? -11.207 -1.651 -8.850 1.00 82.75 109 ASP A C 1
ATOM 779 O O . ASP A 1 109 ? -12.266 -2.205 -8.550 1.00 82.75 109 ASP A O 1
ATOM 783 N N . GLY A 1 110 ? -10.044 -2.034 -8.317 1.00 81.88 110 GLY A N 1
ATOM 784 C CA . GLY A 1 110 ? -9.894 -3.115 -7.356 1.00 81.88 110 GLY A CA 1
ATOM 785 C C . GLY A 1 110 ? -10.484 -2.801 -5.977 1.00 81.88 110 GLY A C 1
ATOM 786 O O . GLY A 1 110 ? -10.408 -1.656 -5.511 1.00 81.88 110 GLY A O 1
ATOM 787 N N . PRO A 1 111 ? -11.001 -3.817 -5.255 1.00 86.31 111 PRO A N 1
ATOM 788 C CA . PRO A 1 111 ? -11.636 -3.668 -3.944 1.00 86.31 111 PRO A CA 1
ATOM 789 C C . PRO A 1 111 ? -10.609 -3.509 -2.809 1.00 86.31 111 PRO A C 1
ATOM 791 O O . PRO A 1 111 ? -10.792 -4.019 -1.705 1.00 86.31 111 PRO A O 1
ATOM 794 N N . TYR A 1 112 ? -9.492 -2.839 -3.085 1.00 89.62 112 TYR A N 1
ATOM 795 C CA . TYR A 1 112 ? -8.435 -2.609 -2.116 1.00 89.62 112 TYR A CA 1
ATOM 796 C C . TYR A 1 112 ? -8.871 -1.566 -1.083 1.00 89.62 112 TYR A C 1
ATOM 798 O O . TYR A 1 112 ? -9.471 -0.548 -1.417 1.00 89.62 112 TYR A O 1
ATOM 806 N N . ALA A 1 113 ? -8.553 -1.807 0.180 1.00 92.81 113 ALA A N 1
ATOM 807 C CA . ALA A 1 113 ? -8.674 -0.865 1.283 1.00 92.81 113 ALA A CA 1
ATOM 808 C C . ALA A 1 113 ? -7.498 0.123 1.295 1.00 92.81 113 ALA A C 1
ATOM 810 O O . ALA A 1 113 ? -7.674 1.301 1.589 1.00 92.81 113 ALA A O 1
ATOM 811 N N . ALA A 1 114 ? -6.311 -0.358 0.926 1.00 94.56 114 ALA A N 1
ATOM 812 C CA . ALA A 1 114 ? -5.099 0.430 0.763 1.00 94.56 114 ALA A CA 1
ATOM 813 C C . ALA A 1 114 ? -4.226 -0.177 -0.344 1.00 94.56 114 ALA A C 1
ATOM 815 O O . ALA A 1 114 ? -4.256 -1.389 -0.580 1.00 94.56 114 ALA A O 1
ATOM 816 N N . THR A 1 115 ? -3.461 0.682 -1.010 1.00 94.12 115 THR A N 1
ATOM 817 C CA . THR A 1 115 ? -2.549 0.326 -2.099 1.00 94.12 115 THR A CA 1
ATOM 818 C C . THR A 1 115 ? -1.197 0.947 -1.802 1.00 94.12 115 THR A C 1
ATOM 820 O O . THR A 1 115 ? -1.126 2.131 -1.478 1.00 94.12 115 THR A O 1
ATOM 823 N N . PHE A 1 116 ? -0.139 0.158 -1.888 1.00 93.56 116 PHE A N 1
ATOM 824 C CA . PHE A 1 116 ? 1.203 0.539 -1.470 1.00 93.56 116 PHE A CA 1
ATOM 825 C C . PHE A 1 116 ? 2.145 0.672 -2.661 1.00 93.56 116 PHE A C 1
ATOM 827 O O . PHE A 1 116 ? 1.885 0.129 -3.732 1.00 93.56 116 PHE A O 1
ATOM 834 N N . LEU A 1 117 ? 3.236 1.406 -2.458 1.00 91.31 117 LEU A N 1
ATOM 835 C CA . LEU A 1 117 ? 4.393 1.380 -3.348 1.00 91.31 117 LEU A CA 1
ATOM 836 C C . LEU A 1 117 ? 5.479 0.507 -2.726 1.00 91.31 117 LEU A C 1
ATOM 838 O O . LEU A 1 117 ? 5.716 0.595 -1.523 1.00 91.31 117 LEU A O 1
ATOM 842 N N . ASN A 1 118 ? 6.155 -0.286 -3.550 1.00 86.81 118 ASN A N 1
ATOM 843 C CA . ASN A 1 118 ? 7.325 -1.070 -3.169 1.00 86.81 118 ASN A CA 1
ATOM 844 C C . ASN A 1 118 ? 8.501 -0.805 -4.123 1.00 86.81 118 ASN A C 1
ATOM 846 O O . ASN A 1 118 ? 8.403 -0.004 -5.053 1.00 86.81 118 ASN A O 1
ATOM 850 N N . ALA A 1 119 ? 9.630 -1.470 -3.906 1.00 85.00 119 ALA A N 1
ATOM 851 C CA . ALA A 1 119 ? 10.866 -1.289 -4.650 1.00 85.00 119 ALA A CA 1
ATOM 852 C C . ALA A 1 119 ? 10.702 -1.488 -6.157 1.00 85.00 119 ALA A C 1
ATOM 854 O O . ALA A 1 119 ? 11.308 -0.759 -6.947 1.00 85.00 119 ALA A O 1
ATOM 855 N N . TYR A 1 120 ? 9.851 -2.428 -6.576 1.00 81.69 120 TYR A N 1
ATOM 856 C CA . TYR A 1 120 ? 9.614 -2.683 -7.994 1.00 81.69 120 TYR A CA 1
ATOM 857 C C . TYR A 1 120 ? 8.939 -1.494 -8.673 1.00 81.69 120 TYR A C 1
ATOM 859 O O . TYR A 1 120 ? 9.278 -1.190 -9.816 1.00 81.69 120 TYR A O 1
ATOM 867 N N . ASP A 1 121 ? 8.060 -0.772 -7.979 1.00 85.62 121 ASP A N 1
ATOM 868 C CA . ASP A 1 121 ? 7.368 0.390 -8.544 1.00 85.62 121 ASP A CA 1
ATOM 869 C C . ASP A 1 121 ? 8.329 1.544 -8.883 1.00 85.62 121 ASP A C 1
ATOM 871 O O . ASP A 1 121 ? 7.999 2.406 -9.689 1.00 85.62 121 ASP A O 1
ATOM 875 N N . PHE A 1 122 ? 9.547 1.549 -8.336 1.00 85.62 122 PHE A N 1
ATOM 876 C CA . PHE A 1 122 ? 10.580 2.539 -8.659 1.00 85.62 122 PHE A CA 1
ATOM 877 C C . PHE A 1 122 ? 11.551 2.079 -9.756 1.00 85.62 122 PHE A C 1
ATOM 879 O O . PHE A 1 122 ? 12.406 2.854 -10.184 1.00 85.62 122 PHE A O 1
ATOM 886 N N . SER A 1 123 ? 11.430 0.842 -10.251 1.00 82.69 123 SER A N 1
ATOM 887 C CA . SER A 1 123 ? 12.419 0.227 -11.154 1.00 82.69 123 SER A CA 1
ATOM 888 C C . SER A 1 123 ? 12.573 0.917 -12.517 1.00 82.69 123 SER A C 1
ATOM 890 O O . SER A 1 123 ? 13.629 0.806 -13.138 1.00 82.69 123 SER A O 1
ATOM 892 N N . TYR A 1 124 ? 11.566 1.674 -12.966 1.00 78.56 124 TYR A N 1
ATOM 893 C CA . TYR A 1 124 ? 11.629 2.480 -14.195 1.00 78.56 124 TYR A CA 1
ATOM 894 C C . TYR A 1 124 ? 11.823 3.984 -13.929 1.00 78.56 124 TYR A C 1
ATOM 896 O O . TYR A 1 124 ? 11.764 4.795 -14.855 1.00 78.56 124 TYR A O 1
ATOM 904 N N . GLY A 1 125 ? 12.083 4.359 -12.674 1.00 86.69 125 GLY A N 1
ATOM 905 C CA . GLY A 1 125 ? 12.331 5.728 -12.238 1.00 86.69 125 GLY A CA 1
ATOM 906 C C . GLY A 1 125 ? 11.071 6.540 -11.924 1.00 86.69 125 GLY A C 1
ATOM 907 O O . GLY A 1 125 ? 9.972 6.277 -12.414 1.00 86.69 125 GLY A O 1
ATOM 908 N N . ASP A 1 126 ? 11.265 7.586 -11.120 1.00 89.25 126 ASP A N 1
ATOM 909 C CA . ASP A 1 126 ? 10.189 8.400 -10.543 1.00 89.25 126 ASP A CA 1
ATOM 910 C C . ASP A 1 126 ? 9.285 9.073 -11.593 1.00 89.25 126 ASP A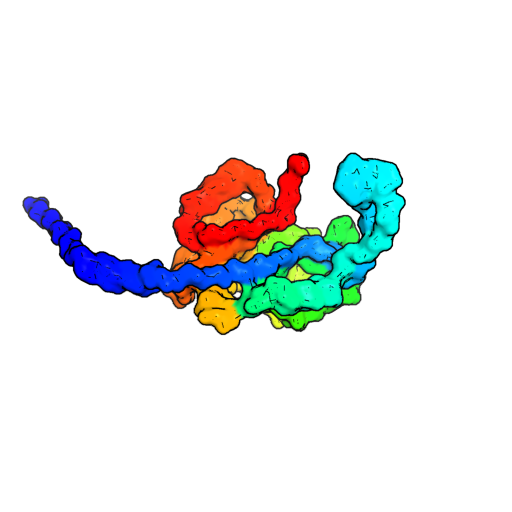 C 1
ATOM 912 O O . ASP A 1 126 ? 8.095 9.242 -11.351 1.00 89.25 126 ASP A O 1
ATOM 916 N N . ALA A 1 127 ? 9.812 9.432 -12.771 1.00 88.75 127 ALA A N 1
ATOM 917 C CA . ALA A 1 127 ? 9.015 10.045 -13.839 1.00 88.75 127 ALA A CA 1
ATOM 918 C C . ALA A 1 127 ? 8.028 9.058 -14.487 1.00 88.75 127 ALA A C 1
ATOM 920 O O . ALA A 1 127 ? 6.885 9.420 -14.760 1.00 88.75 127 ALA A O 1
ATOM 921 N N . ALA A 1 128 ? 8.456 7.811 -14.712 1.00 86.25 128 ALA A N 1
ATOM 922 C CA . ALA A 1 128 ? 7.582 6.764 -15.237 1.00 86.25 128 ALA A CA 1
ATOM 923 C C . ALA A 1 128 ? 6.527 6.369 -14.196 1.00 86.25 128 ALA A C 1
ATOM 925 O O . ALA A 1 128 ? 5.350 6.239 -14.528 1.00 86.25 128 ALA A O 1
ATOM 926 N N . LEU A 1 129 ? 6.938 6.270 -12.927 1.00 87.88 129 LEU A N 1
ATOM 927 C CA . LEU A 1 129 ? 6.020 6.043 -11.817 1.00 87.88 129 LEU A CA 1
ATOM 928 C C . LEU A 1 129 ? 4.967 7.157 -11.717 1.00 87.88 129 LEU A C 1
ATOM 930 O O . LEU A 1 129 ? 3.785 6.857 -11.605 1.00 87.88 129 LEU A O 1
ATOM 934 N N . ALA A 1 130 ? 5.362 8.431 -11.803 1.00 89.62 130 ALA A N 1
ATOM 935 C CA . ALA A 1 130 ? 4.432 9.560 -11.745 1.00 89.62 130 ALA A CA 1
ATOM 936 C C . ALA A 1 130 ? 3.347 9.485 -12.831 1.00 89.62 130 ALA A C 1
ATOM 938 O O . ALA A 1 130 ? 2.165 9.646 -12.527 1.00 89.62 130 ALA A O 1
ATOM 939 N N . ALA A 1 131 ? 3.740 9.181 -14.072 1.00 87.12 131 ALA A N 1
ATOM 940 C CA . ALA A 1 131 ? 2.802 9.004 -15.177 1.00 87.12 131 ALA A CA 1
ATOM 941 C C . ALA A 1 131 ? 1.841 7.831 -14.925 1.00 87.12 131 ALA A C 1
ATOM 943 O O . ALA A 1 131 ? 0.639 7.948 -15.149 1.00 87.12 131 ALA A O 1
ATOM 944 N N . TRP A 1 132 ? 2.347 6.712 -14.403 1.00 87.06 132 TRP A N 1
ATOM 945 C CA . TRP A 1 132 ? 1.507 5.563 -14.073 1.00 87.06 132 TRP A CA 1
ATOM 946 C C . TRP A 1 132 ? 0.514 5.859 -12.936 1.00 87.06 132 TRP A C 1
ATOM 948 O O . TRP A 1 132 ? -0.658 5.490 -13.027 1.00 87.06 132 TRP A O 1
ATOM 958 N N . LEU A 1 133 ? 0.948 6.574 -11.893 1.00 89.06 133 LEU A N 1
ATOM 959 C CA . LEU A 1 133 ? 0.096 6.990 -10.774 1.00 89.06 133 LEU A CA 1
ATOM 960 C C . LEU A 1 133 ? -1.062 7.890 -11.228 1.00 89.06 133 LEU A C 1
ATOM 962 O O . LEU A 1 133 ? -2.169 7.778 -10.698 1.00 89.06 133 LEU A O 1
ATOM 966 N N . GLU A 1 134 ? -0.825 8.753 -12.220 1.00 86.81 134 GLU A N 1
ATOM 967 C CA . GLU A 1 134 ? -1.867 9.584 -12.830 1.00 86.81 134 GLU A CA 1
ATOM 968 C C . GLU A 1 134 ? -2.948 8.723 -13.504 1.00 86.81 134 GLU A C 1
ATOM 970 O O . GLU A 1 134 ? -4.140 8.947 -13.289 1.00 86.81 134 GLU A O 1
ATOM 975 N N . VAL A 1 135 ? -2.551 7.682 -14.246 1.00 85.06 135 VAL A N 1
ATOM 976 C CA . VAL A 1 135 ? -3.489 6.747 -14.894 1.00 85.06 135 VAL A CA 1
ATOM 977 C C . VAL A 1 135 ? -4.236 5.892 -13.866 1.00 85.06 135 VAL A C 1
ATOM 979 O O . VAL A 1 135 ? -5.445 5.673 -13.999 1.00 85.06 135 VAL A O 1
ATOM 982 N N . ALA A 1 136 ? -3.542 5.426 -12.823 1.00 86.38 136 ALA A N 1
ATOM 983 C CA . ALA A 1 136 ? -4.138 4.645 -11.740 1.00 86.38 136 ALA A CA 1
ATOM 984 C C . ALA A 1 136 ? -5.191 5.445 -10.960 1.00 86.38 136 ALA A C 1
ATOM 986 O O . ALA A 1 136 ? -6.118 4.848 -10.416 1.00 86.38 136 ALA A O 1
ATOM 987 N N . ASN A 1 137 ? -5.080 6.781 -10.932 1.00 87.69 137 ASN A N 1
ATOM 988 C CA . ASN A 1 137 ? -6.049 7.703 -10.333 1.00 87.69 137 ASN A CA 1
ATOM 989 C C . ASN A 1 137 ? -6.530 7.246 -8.941 1.00 87.69 137 ASN A C 1
ATOM 991 O O . ASN A 1 137 ? -7.725 7.201 -8.636 1.00 87.69 137 ASN A O 1
ATOM 995 N N . ARG A 1 138 ? -5.570 6.845 -8.107 1.00 89.06 138 ARG A N 1
ATOM 996 C CA . ARG A 1 138 ? -5.783 6.305 -6.766 1.00 89.06 138 ARG A CA 1
ATOM 997 C C . ARG A 1 138 ? -4.688 6.815 -5.844 1.00 89.06 138 ARG A C 1
ATOM 999 O O . ARG A 1 138 ? -3.567 7.032 -6.290 1.00 89.06 138 ARG A O 1
ATOM 1006 N N . THR A 1 139 ? -5.005 6.985 -4.564 1.00 93.12 139 THR A N 1
ATOM 1007 C CA . THR A 1 139 ? -3.998 7.325 -3.557 1.00 93.12 139 THR A CA 1
ATOM 1008 C C . THR A 1 139 ? -3.205 6.089 -3.144 1.00 93.12 139 THR A C 1
ATOM 1010 O O . THR A 1 139 ? -3.792 5.091 -2.723 1.00 93.12 139 THR A O 1
ATOM 1013 N N . PHE A 1 140 ? -1.881 6.183 -3.225 1.00 94.50 140 PHE A N 1
ATOM 1014 C CA . PHE A 1 140 ? -0.936 5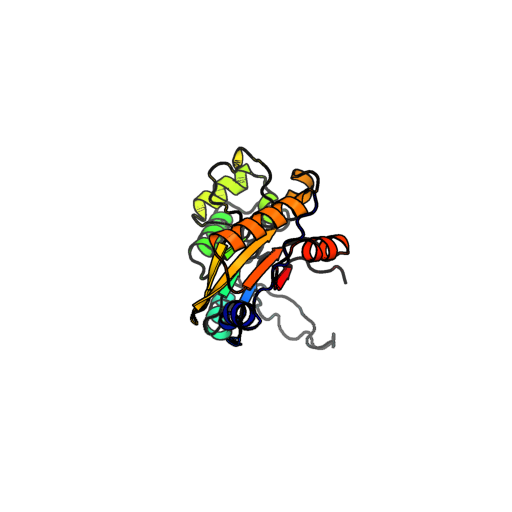.159 -2.790 1.00 94.50 140 PHE A CA 1
ATOM 1015 C C . PHE A 1 140 ? -0.324 5.519 -1.438 1.00 94.50 140 PHE A C 1
ATOM 1017 O O . PHE A 1 140 ? -0.197 6.695 -1.098 1.00 94.50 140 PHE A O 1
ATOM 1024 N N . VAL A 1 141 ? 0.081 4.512 -0.671 1.00 95.62 141 VAL A N 1
ATOM 1025 C CA . VAL A 1 141 ? 0.701 4.678 0.644 1.00 95.62 141 VAL A CA 1
ATOM 1026 C C . VAL A 1 141 ? 2.212 4.481 0.545 1.00 95.62 141 VAL A C 1
ATOM 1028 O O . VAL A 1 141 ? 2.678 3.437 0.087 1.00 95.62 141 VAL A O 1
ATOM 1031 N N . LEU A 1 142 ? 2.967 5.484 1.001 1.00 94.00 142 LEU A N 1
ATOM 1032 C CA . LEU A 1 142 ? 4.424 5.452 1.138 1.00 94.00 142 LEU A CA 1
ATOM 1033 C C . LEU A 1 142 ? 4.869 6.412 2.253 1.00 94.00 142 LEU A C 1
ATOM 1035 O O . LEU A 1 142 ? 4.922 7.629 2.072 1.00 94.00 142 LEU A O 1
ATOM 1039 N N . SER A 1 143 ? 5.214 5.858 3.409 1.00 91.38 143 SER A N 1
ATOM 1040 C CA . SER A 1 143 ? 5.642 6.579 4.608 1.00 91.38 143 SER A CA 1
ATOM 1041 C C . SER A 1 143 ? 7.095 7.061 4.526 1.00 91.38 143 SER A C 1
ATOM 1043 O O . SER A 1 143 ? 7.409 8.119 5.064 1.00 91.38 143 SER A O 1
ATOM 1045 N N . ASN A 1 144 ? 7.985 6.347 3.824 1.00 87.88 144 ASN A N 1
ATOM 1046 C CA . ASN A 1 144 ? 9.382 6.751 3.599 1.00 87.88 144 ASN A CA 1
ATOM 1047 C C . ASN A 1 144 ? 9.586 7.483 2.262 1.00 87.88 144 ASN A C 1
ATOM 1049 O O . ASN A 1 144 ? 10.538 7.237 1.517 1.00 87.88 144 ASN A O 1
ATOM 1053 N N . ARG A 1 145 ? 8.680 8.410 1.939 1.00 80.38 145 ARG A N 1
ATOM 1054 C CA . ARG A 1 145 ? 8.777 9.209 0.717 1.00 80.38 145 ARG A CA 1
ATOM 1055 C C . ARG A 1 145 ? 9.985 10.153 0.780 1.00 80.38 145 ARG A C 1
ATOM 1057 O O . ARG A 1 145 ? 9.937 11.191 1.436 1.00 80.38 145 ARG A O 1
ATOM 1064 N N . ALA A 1 146 ? 11.037 9.837 0.028 1.00 74.75 146 ALA A N 1
ATOM 1065 C CA . ALA A 1 146 ? 12.111 10.796 -0.237 1.00 74.75 146 ALA A CA 1
ATOM 1066 C C . ALA A 1 146 ? 11.611 11.949 -1.119 1.00 74.75 146 ALA A C 1
ATOM 1068 O O . ALA A 1 146 ? 10.716 11.752 -1.950 1.00 74.75 146 ALA A O 1
ATOM 1069 N N . ALA A 1 147 ? 12.215 13.129 -0.975 1.00 74.00 147 ALA A N 1
ATOM 1070 C CA . ALA A 1 147 ? 11.928 14.264 -1.842 1.00 74.00 147 ALA A CA 1
ATOM 1071 C C . ALA A 1 147 ? 12.237 13.899 -3.303 1.00 74.00 147 ALA A C 1
ATOM 1073 O O . ALA A 1 147 ? 13.351 13.495 -3.629 1.00 74.00 147 ALA A O 1
ATOM 1074 N N . SER A 1 148 ? 11.245 14.032 -4.181 1.00 80.94 148 SER A N 1
ATOM 1075 C CA . SER A 1 148 ? 11.401 13.790 -5.612 1.00 80.94 148 SER A CA 1
ATOM 1076 C C . SER A 1 148 ? 10.526 14.764 -6.389 1.00 80.94 148 SER A C 1
ATOM 1078 O O . SER A 1 148 ? 9.303 14.636 -6.318 1.00 80.94 148 SER A O 1
ATOM 1080 N N . PRO A 1 149 ? 11.124 15.688 -7.166 1.00 84.62 149 PRO A N 1
ATOM 1081 C CA . PRO A 1 149 ? 10.367 16.635 -7.980 1.00 84.62 149 PRO A CA 1
ATOM 1082 C C . PRO A 1 149 ? 9.412 15.960 -8.969 1.00 84.62 149 PRO A C 1
ATOM 1084 O O . PRO A 1 149 ? 8.376 16.520 -9.303 1.00 84.62 149 PRO A O 1
ATOM 1087 N N . ALA A 1 150 ? 9.745 14.753 -9.439 1.00 86.44 150 ALA A N 1
ATOM 1088 C CA . ALA A 1 150 ? 8.899 14.004 -10.366 1.00 86.44 150 ALA A CA 1
ATOM 1089 C C . ALA A 1 150 ? 7.632 13.448 -9.696 1.00 86.44 150 ALA A C 1
ATOM 1091 O O . ALA A 1 150 ? 6.629 13.252 -10.370 1.00 86.44 150 ALA A O 1
ATOM 1092 N N . LEU A 1 151 ? 7.664 13.219 -8.380 1.00 88.31 151 LEU A N 1
ATOM 1093 C CA . LEU A 1 151 ? 6.518 12.730 -7.610 1.00 88.31 151 LEU A CA 1
ATOM 1094 C C . LEU A 1 151 ? 5.764 13.867 -6.906 1.00 88.31 151 LEU A C 1
ATOM 1096 O O . LEU A 1 151 ? 4.792 13.612 -6.188 1.00 88.31 151 LEU A O 1
ATOM 1100 N N . ASP A 1 152 ? 6.189 15.123 -7.054 1.00 89.88 152 ASP A N 1
ATOM 1101 C CA . ASP A 1 152 ? 5.496 16.268 -6.464 1.00 89.88 152 ASP A CA 1
ATOM 1102 C C . ASP A 1 152 ? 4.084 16.396 -7.047 1.00 89.88 152 ASP A C 1
ATOM 1104 O O . ASP A 1 152 ? 3.883 16.441 -8.256 1.00 89.88 152 ASP A O 1
ATOM 1108 N N . GLY A 1 153 ? 3.082 16.406 -6.166 1.00 87.88 153 GLY A N 1
ATOM 1109 C CA . GLY A 1 153 ? 1.670 16.372 -6.560 1.00 87.88 153 GLY A CA 1
ATOM 1110 C C . GLY A 1 153 ? 1.129 14.990 -6.949 1.00 87.88 153 GLY A C 1
ATOM 1111 O O . GLY A 1 153 ? -0.080 14.870 -7.133 1.00 87.88 153 GLY A O 1
ATOM 1112 N N . ALA A 1 154 ? 1.964 13.945 -7.011 1.00 90.69 154 ALA A N 1
ATOM 1113 C CA . ALA A 1 154 ? 1.484 12.577 -7.201 1.00 90.69 154 ALA A CA 1
ATOM 1114 C C . ALA A 1 154 ? 0.571 12.152 -6.030 1.00 90.69 154 ALA A C 1
ATOM 1116 O O . ALA A 1 154 ? 0.811 12.580 -4.891 1.00 90.69 154 ALA A O 1
ATOM 1117 N N . PRO A 1 155 ? -0.450 11.304 -6.274 1.00 92.69 155 PRO A N 1
ATOM 1118 C CA . PRO A 1 155 ? -1.419 10.875 -5.266 1.00 92.69 155 PRO A CA 1
ATOM 1119 C C . PRO A 1 155 ? -0.790 9.861 -4.296 1.00 92.69 155 PRO A C 1
ATOM 1121 O O . PRO A 1 155 ? -1.113 8.679 -4.298 1.00 92.69 155 PRO A O 1
ATOM 1124 N N . ILE A 1 156 ? 0.143 10.321 -3.465 1.00 94.44 156 ILE A N 1
ATOM 1125 C CA . ILE A 1 156 ? 0.870 9.516 -2.481 1.00 94.44 156 ILE A CA 1
ATOM 1126 C C . ILE A 1 156 ? 0.647 10.123 -1.097 1.00 94.44 156 ILE A C 1
ATOM 1128 O O . ILE A 1 156 ? 0.976 11.289 -0.869 1.00 94.44 156 ILE A O 1
ATOM 1132 N N . ALA A 1 157 ? 0.126 9.323 -0.172 1.00 94.94 157 ALA A N 1
ATOM 1133 C CA . ALA A 1 157 ? -0.069 9.669 1.228 1.00 94.94 157 ALA A CA 1
ATOM 1134 C C . ALA A 1 157 ? 0.914 8.908 2.131 1.00 94.94 157 ALA A C 1
ATOM 1136 O O . ALA A 1 157 ? 1.325 7.787 1.830 1.00 94.94 157 ALA A O 1
ATOM 1137 N N . SER A 1 158 ? 1.260 9.500 3.275 1.00 93.81 158 SER A N 1
ATOM 1138 C CA . SER A 1 158 ? 2.135 8.861 4.270 1.00 93.81 158 SER A CA 1
ATOM 1139 C C . SER A 1 158 ? 1.471 7.673 4.975 1.00 93.81 158 SER A C 1
ATOM 1141 O O . SER A 1 158 ? 2.170 6.839 5.546 1.00 93.81 158 SER A O 1
ATOM 1143 N N . TYR A 1 159 ? 0.137 7.609 4.958 1.00 96.38 159 TYR A N 1
ATOM 1144 C CA . TYR A 1 159 ? -0.680 6.545 5.537 1.00 96.38 159 TYR A CA 1
ATOM 1145 C C . TYR A 1 159 ? -2.057 6.486 4.859 1.00 96.38 159 TYR A C 1
ATOM 1147 O O . TYR A 1 159 ? -2.451 7.412 4.146 1.00 96.38 159 TYR A O 1
ATOM 1155 N N . ALA A 1 160 ? -2.811 5.421 5.125 1.00 97.38 160 ALA A N 1
ATOM 1156 C CA . ALA A 1 160 ? -4.238 5.322 4.817 1.00 97.38 160 ALA A CA 1
ATOM 1157 C C . ALA A 1 160 ? -5.023 4.802 6.028 1.00 97.38 160 ALA A C 1
ATOM 1159 O O . ALA A 1 160 ? -4.451 4.192 6.929 1.00 97.38 160 ALA A O 1
ATOM 1160 N N . VAL A 1 161 ? -6.338 5.019 6.042 1.00 97.25 161 VAL A N 1
ATOM 1161 C CA . VAL A 1 161 ? -7.246 4.418 7.026 1.00 97.25 161 VAL A CA 1
ATOM 1162 C C . VAL A 1 161 ? -8.434 3.821 6.298 1.00 97.25 161 VAL A C 1
ATOM 1164 O O . VAL A 1 161 ? -9.036 4.471 5.446 1.00 97.25 161 VAL A O 1
ATOM 1167 N N . ALA A 1 162 ? -8.788 2.594 6.657 1.00 96.38 162 ALA A N 1
ATOM 1168 C CA . ALA A 1 162 ? -10.004 1.945 6.192 1.00 96.38 162 ALA A CA 1
ATOM 1169 C C . ALA A 1 162 ? -10.776 1.358 7.373 1.00 96.38 162 ALA A C 1
ATOM 1171 O O . ALA A 1 162 ? -10.283 1.309 8.500 1.00 96.38 162 ALA A O 1
ATOM 1172 N N . SER A 1 163 ? -12.009 0.926 7.130 1.00 94.69 163 SER A N 1
ATOM 1173 C CA . SER A 1 163 ? -12.839 0.298 8.155 1.00 94.69 163 SER A CA 1
ATOM 1174 C C . SER A 1 163 ? -13.371 -1.035 7.666 1.00 94.69 163 SER A C 1
ATOM 1176 O O . SER A 1 163 ? -13.821 -1.136 6.525 1.00 94.69 163 SER A O 1
ATOM 1178 N N . THR A 1 164 ? -13.326 -2.052 8.525 1.00 91.69 164 THR A N 1
ATOM 1179 C CA . THR A 1 164 ? -14.022 -3.319 8.268 1.00 91.69 164 THR A CA 1
ATOM 1180 C C . THR A 1 164 ? -15.532 -3.083 8.235 1.00 91.69 164 THR A C 1
ATOM 1182 O O . THR A 1 164 ? -16.034 -2.059 8.709 1.00 91.69 164 THR A O 1
ATOM 1185 N N . THR A 1 165 ? -16.300 -4.062 7.758 1.00 88.25 165 THR A N 1
ATOM 1186 C CA . THR A 1 165 ? -17.770 -3.979 7.815 1.00 88.25 165 THR A CA 1
ATOM 1187 C C . THR A 1 165 ? -18.322 -3.949 9.244 1.00 88.25 165 THR A C 1
ATOM 1189 O O . THR A 1 165 ? -19.460 -3.530 9.442 1.00 88.25 165 THR A O 1
ATOM 1192 N N . SER A 1 166 ? -17.541 -4.386 10.242 1.00 88.06 166 SER A N 1
ATOM 1193 C CA . SER A 1 166 ? -17.896 -4.286 11.665 1.00 88.06 166 SER A CA 1
ATOM 1194 C C . SER A 1 166 ? -17.554 -2.925 12.288 1.00 88.06 166 SER A C 1
ATOM 1196 O O . SER A 1 166 ? -17.985 -2.638 13.403 1.00 88.06 166 SER A O 1
ATOM 1198 N N . GLY A 1 167 ? -16.849 -2.060 11.552 1.00 91.00 167 GLY A N 1
ATOM 1199 C CA . GLY A 1 167 ? -16.490 -0.708 11.975 1.00 91.00 167 GLY A CA 1
ATOM 1200 C C . GLY A 1 167 ? -15.115 -0.581 12.630 1.00 91.00 167 GLY A C 1
ATOM 1201 O O . GLY A 1 167 ? -14.803 0.506 13.110 1.00 91.00 167 GLY A O 1
ATOM 1202 N N . VAL A 1 168 ? -14.291 -1.637 12.633 1.00 92.12 168 VAL A N 1
ATOM 1203 C CA . VAL A 1 168 ? -12.909 -1.561 13.134 1.00 92.12 168 VAL A CA 1
ATOM 1204 C C . VAL A 1 168 ? -12.078 -0.724 12.173 1.00 92.12 168 VAL A C 1
ATOM 1206 O O . VAL A 1 168 ? -12.008 -1.038 10.982 1.00 92.12 168 VAL A O 1
ATOM 1209 N N . ARG A 1 169 ? -11.447 0.334 12.680 1.00 94.69 169 ARG A N 1
ATOM 1210 C CA . ARG A 1 169 ? -10.618 1.262 11.909 1.00 94.69 169 ARG A CA 1
ATOM 1211 C C . ARG A 1 169 ? -9.183 0.764 11.875 1.00 94.69 169 ARG A C 1
ATOM 1213 O O . ARG A 1 169 ? -8.518 0.693 12.903 1.00 94.69 169 ARG A O 1
ATOM 1220 N N . VAL A 1 170 ? -8.695 0.463 10.681 1.00 96.06 170 VAL A N 1
ATOM 1221 C CA . VAL A 1 170 ? -7.329 -0.006 10.458 1.00 96.06 170 VAL A CA 1
ATOM 1222 C C . VAL A 1 170 ? -6.535 1.098 9.780 1.00 96.06 170 VAL A C 1
ATOM 1224 O O . VAL A 1 170 ? -6.897 1.553 8.694 1.00 96.06 170 VAL A O 1
ATOM 1227 N N . GLY A 1 171 ? -5.473 1.541 10.443 1.00 97.25 171 GLY A N 1
ATOM 1228 C CA . GLY A 1 171 ? -4.469 2.439 9.902 1.00 97.25 171 GLY A CA 1
ATOM 1229 C C . GLY A 1 171 ? -3.360 1.662 9.200 1.00 97.25 171 GLY A C 1
ATOM 1230 O O . GLY A 1 171 ? -2.933 0.610 9.663 1.00 97.25 171 GLY A O 1
ATOM 1231 N N . PHE A 1 172 ? -2.896 2.190 8.079 1.00 97.00 172 PHE A N 1
ATOM 1232 C CA . PHE A 1 172 ? -1.975 1.536 7.162 1.00 97.00 172 PHE A CA 1
ATOM 1233 C C . PHE A 1 172 ? -0.751 2.420 6.926 1.00 97.00 172 PHE A C 1
ATOM 1235 O O . PHE A 1 172 ? -0.893 3.555 6.473 1.00 97.00 172 PHE A O 1
ATOM 1242 N N . LEU A 1 173 ? 0.438 1.891 7.210 1.00 95.25 173 LEU A N 1
ATOM 1243 C CA . LEU A 1 173 ? 1.746 2.511 6.967 1.00 95.25 173 LEU A CA 1
ATOM 1244 C C . LEU A 1 173 ? 2.511 1.696 5.926 1.00 95.25 173 LEU A C 1
ATOM 1246 O O . LEU A 1 173 ? 2.352 0.479 5.879 1.00 95.25 173 LEU A O 1
ATOM 1250 N N . GLY A 1 174 ? 3.317 2.351 5.091 1.00 92.56 174 GLY A N 1
ATOM 1251 C CA . GLY A 1 174 ? 3.971 1.723 3.941 1.00 92.56 174 GLY A CA 1
ATOM 1252 C C . GLY A 1 174 ? 5.444 2.075 3.845 1.00 92.56 174 GLY A C 1
ATOM 1253 O O . GLY A 1 174 ? 5.779 3.255 3.859 1.00 92.56 174 GLY A O 1
ATOM 1254 N N . ILE A 1 175 ? 6.327 1.095 3.708 1.00 89.25 175 ILE A N 1
ATOM 1255 C CA . ILE A 1 175 ? 7.759 1.332 3.493 1.00 89.25 175 ILE A CA 1
ATOM 1256 C C . ILE A 1 175 ? 8.196 0.606 2.225 1.00 89.25 175 ILE A C 1
ATOM 1258 O O . ILE A 1 175 ? 7.866 -0.562 2.056 1.00 89.25 175 ILE A O 1
ATOM 1262 N N . ALA A 1 176 ? 8.927 1.316 1.361 1.00 88.12 176 ALA A N 1
ATOM 1263 C CA . ALA A 1 176 ? 9.555 0.750 0.169 1.00 88.12 176 ALA A CA 1
ATOM 1264 C C . ALA A 1 176 ? 11.085 0.682 0.324 1.00 88.12 176 ALA A C 1
ATOM 1266 O O . ALA A 1 176 ? 11.714 1.716 0.584 1.00 88.12 176 ALA A O 1
ATOM 1267 N N . GLU A 1 177 ? 11.691 -0.483 0.093 1.00 82.62 177 GLU A N 1
ATOM 1268 C CA . GLU A 1 177 ? 13.138 -0.732 0.179 1.00 82.62 177 GLU A CA 1
ATOM 1269 C C . GLU A 1 177 ? 13.930 0.198 -0.736 1.00 82.62 177 GLU A C 1
ATOM 1271 O O . GLU A 1 177 ? 14.868 0.856 -0.289 1.00 82.62 177 GLU A O 1
ATOM 1276 N N . ALA A 1 178 ? 13.486 0.369 -1.987 1.00 74.31 178 ALA A N 1
ATOM 1277 C CA . ALA A 1 178 ? 14.155 1.238 -2.960 1.00 74.31 178 ALA A CA 1
ATOM 1278 C C . ALA A 1 178 ? 14.292 2.700 -2.499 1.00 74.31 178 ALA A C 1
ATOM 1280 O O . ALA A 1 178 ? 15.037 3.474 -3.102 1.00 74.31 178 ALA A O 1
ATOM 1281 N N . ARG A 1 179 ? 13.557 3.111 -1.457 1.00 74.19 179 ARG A N 1
ATOM 1282 C CA . ARG A 1 179 ? 13.632 4.462 -0.900 1.00 74.19 179 ARG A CA 1
ATOM 1283 C C . ARG A 1 179 ? 14.480 4.560 0.362 1.00 74.19 179 ARG A C 1
ATOM 1285 O O . ARG A 1 179 ? 14.796 5.686 0.735 1.00 74.19 179 ARG A O 1
ATOM 1292 N N . VAL A 1 180 ? 14.905 3.451 0.969 1.00 64.31 180 VAL A N 1
ATOM 1293 C CA . VAL A 1 180 ? 15.760 3.436 2.171 1.00 64.31 180 VAL A CA 1
ATOM 1294 C C . VAL A 1 180 ? 17.085 4.158 1.927 1.00 64.31 180 VAL A C 1
ATOM 1296 O O . VAL A 1 180 ? 17.434 5.067 2.683 1.00 64.31 180 VAL A O 1
ATOM 1299 N N . ASP A 1 181 ? 17.766 3.839 0.825 1.00 64.12 181 ASP A N 1
ATOM 1300 C CA . ASP A 1 181 ? 19.038 4.479 0.469 1.00 64.12 181 ASP A CA 1
ATOM 1301 C C . ASP A 1 181 ? 18.860 5.956 0.093 1.00 64.12 181 ASP A C 1
ATOM 1303 O O . ASP A 1 181 ? 19.727 6.786 0.350 1.00 64.12 181 ASP A O 1
ATOM 1307 N N . SER A 1 182 ? 17.706 6.317 -0.479 1.00 63.84 182 SER A N 1
ATOM 1308 C CA . SER A 1 182 ? 17.423 7.688 -0.928 1.00 63.84 182 SER A CA 1
ATOM 1309 C C . SER A 1 182 ? 17.136 8.685 0.203 1.00 63.84 182 SER A C 1
ATOM 1311 O O . SER A 1 182 ? 17.055 9.887 -0.051 1.00 63.84 182 SER A O 1
ATOM 1313 N N . ILE A 1 183 ? 16.970 8.202 1.438 1.00 60.44 183 ILE A N 1
ATOM 1314 C CA . ILE A 1 183 ? 16.757 9.024 2.640 1.00 60.44 183 ILE A CA 1
ATOM 1315 C C . ILE A 1 183 ? 17.877 8.854 3.670 1.00 60.44 183 ILE A C 1
ATOM 1317 O O . ILE A 1 183 ? 17.644 9.034 4.863 1.00 60.44 183 ILE A O 1
ATOM 1321 N N . ASP A 1 184 ? 19.083 8.494 3.216 1.00 63.41 184 ASP A N 1
ATOM 1322 C CA . ASP A 1 184 ? 20.267 8.276 4.059 1.00 63.41 184 ASP A CA 1
ATOM 1323 C C . ASP A 1 184 ? 20.008 7.294 5.223 1.00 63.41 184 ASP A C 1
ATOM 1325 O O . ASP A 1 184 ? 20.546 7.443 6.321 1.00 63.41 184 ASP A O 1
ATOM 1329 N N . GLY A 1 185 ? 19.141 6.295 5.009 1.00 63.09 185 GLY A N 1
ATOM 1330 C CA . GLY A 1 185 ? 18.773 5.326 6.042 1.00 63.09 185 GLY A CA 1
ATOM 1331 C C . GLY A 1 185 ? 17.859 5.870 7.151 1.00 63.09 185 GLY A C 1
ATOM 1332 O O . GLY A 1 185 ? 17.588 5.143 8.102 1.00 63.09 185 GLY A O 1
ATOM 1333 N N . ASP A 1 186 ? 17.320 7.092 7.042 1.00 75.44 186 ASP A N 1
ATOM 1334 C CA . ASP A 1 186 ? 16.412 7.690 8.045 1.00 75.44 186 ASP A CA 1
ATOM 1335 C C . ASP A 1 186 ? 14.947 7.207 7.903 1.00 75.44 186 ASP A C 1
ATOM 1337 O O . ASP A 1 186 ? 13.992 7.892 8.287 1.00 75.44 186 ASP A O 1
ATOM 1341 N N . TYR A 1 187 ? 14.740 6.009 7.339 1.00 77.50 187 TYR A N 1
ATOM 1342 C CA . TYR A 1 187 ? 13.407 5.421 7.156 1.00 77.50 187 TYR A CA 1
ATOM 1343 C C . TYR A 1 187 ? 12.699 5.183 8.492 1.00 77.50 187 TYR A C 1
ATOM 1345 O O . TYR A 1 187 ? 11.487 5.380 8.575 1.00 77.50 187 TYR A O 1
ATOM 1353 N N . ASP A 1 188 ? 13.455 4.870 9.547 1.00 79.44 188 ASP A N 1
ATOM 1354 C CA . ASP A 1 188 ? 12.969 4.760 10.923 1.00 79.44 188 ASP A CA 1
ATOM 1355 C C . ASP A 1 188 ? 12.256 6.032 11.382 1.00 79.44 188 ASP A C 1
ATOM 1357 O O . ASP A 1 188 ? 11.170 5.987 11.965 1.00 79.44 188 ASP A O 1
ATOM 1361 N N . ARG A 1 189 ? 12.848 7.201 11.114 1.00 82.94 189 ARG A N 1
ATOM 1362 C CA . ARG A 1 189 ? 12.246 8.476 11.495 1.00 82.94 189 ARG A CA 1
ATOM 1363 C C . ARG A 1 189 ? 11.023 8.776 10.652 1.00 82.94 189 ARG A C 1
ATOM 1365 O O . ARG A 1 189 ? 10.034 9.248 11.211 1.00 82.94 189 ARG A O 1
ATOM 1372 N N . CYS A 1 190 ? 11.074 8.529 9.344 1.00 85.88 190 CYS A N 1
ATOM 1373 C CA . CYS A 1 190 ? 9.916 8.692 8.468 1.00 85.88 190 CYS A CA 1
ATOM 1374 C C . CYS A 1 190 ? 8.739 7.830 8.945 1.00 85.88 190 CYS A C 1
ATOM 1376 O O . CYS A 1 190 ? 7.633 8.344 9.118 1.00 85.88 190 CYS A O 1
ATOM 1378 N N . LEU A 1 191 ? 8.998 6.560 9.262 1.00 87.06 191 LEU A N 1
ATOM 1379 C CA . LEU A 1 191 ? 8.011 5.636 9.808 1.00 87.06 191 LEU A CA 1
ATOM 1380 C C . LEU A 1 191 ? 7.468 6.124 11.159 1.00 87.06 191 LEU A C 1
ATOM 1382 O O . LEU A 1 191 ? 6.255 6.207 11.342 1.00 87.06 191 LEU A O 1
ATOM 1386 N N . ALA A 1 192 ? 8.338 6.535 12.085 1.00 87.00 192 ALA A N 1
ATOM 1387 C CA . ALA A 1 192 ? 7.927 7.038 13.394 1.00 87.00 192 ALA A CA 1
ATOM 1388 C C . ALA A 1 192 ? 7.163 8.374 13.331 1.00 87.00 192 ALA A C 1
ATOM 1390 O O . ALA A 1 192 ? 6.347 8.673 14.206 1.00 87.00 192 ALA A O 1
ATOM 1391 N N . VAL A 1 193 ? 7.430 9.226 12.338 1.00 89.69 193 VAL A N 1
ATOM 1392 C CA . VAL A 1 193 ? 6.632 10.433 12.072 1.00 89.69 193 VAL A CA 1
ATOM 1393 C C . VAL A 1 193 ? 5.260 10.036 11.537 1.00 89.69 193 VAL A C 1
ATOM 1395 O O . VAL A 1 193 ? 4.265 10.419 12.148 1.00 89.69 193 VAL A O 1
ATOM 1398 N N . ALA A 1 194 ? 5.203 9.209 10.491 1.00 91.88 194 ALA A N 1
ATOM 1399 C CA . ALA A 1 194 ? 3.950 8.776 9.879 1.00 91.88 194 ALA A CA 1
ATOM 1400 C C . ALA A 1 194 ? 3.042 8.032 10.873 1.00 91.88 194 ALA A C 1
ATOM 1402 O O . ALA A 1 194 ? 1.850 8.317 10.945 1.00 91.88 194 ALA A O 1
ATOM 1403 N N . ALA A 1 195 ? 3.601 7.148 11.706 1.00 91.38 195 ALA A N 1
ATOM 1404 C CA . ALA A 1 195 ? 2.858 6.442 12.749 1.00 91.38 195 ALA A CA 1
ATOM 1405 C C . ALA A 1 195 ? 2.256 7.405 13.784 1.00 91.38 195 ALA A C 1
ATOM 1407 O O . ALA A 1 195 ? 1.087 7.287 14.148 1.00 91.38 195 ALA A O 1
ATOM 1408 N N . ARG A 1 196 ? 3.027 8.404 14.237 1.00 90.88 196 ARG A N 1
ATOM 1409 C CA . ARG A 1 196 ? 2.524 9.415 15.180 1.00 90.88 196 ARG A CA 1
ATOM 1410 C C . ARG A 1 196 ? 1.442 10.290 14.563 1.00 90.88 196 ARG A C 1
ATOM 1412 O O . ARG A 1 196 ? 0.470 10.593 15.246 1.00 90.88 196 ARG A O 1
ATOM 1419 N N . GLU A 1 197 ? 1.609 10.697 13.309 1.00 93.31 197 GLU A N 1
ATOM 1420 C CA . GLU A 1 197 ? 0.606 11.476 12.579 1.00 93.31 197 GLU A CA 1
ATOM 1421 C C . GLU A 1 197 ? -0.689 10.684 12.406 1.00 93.31 197 GLU A C 1
ATOM 1423 O O . GLU A 1 197 ? -1.752 11.197 12.745 1.00 93.31 197 GLU A O 1
ATOM 1428 N N . LEU A 1 198 ? -0.593 9.424 11.976 1.00 93.88 198 LEU A N 1
ATOM 1429 C CA . LEU A 1 198 ? -1.724 8.507 11.855 1.00 93.88 198 LEU A CA 1
ATOM 1430 C C . LEU A 1 198 ? -2.466 8.360 13.191 1.00 93.88 198 LEU A C 1
ATOM 1432 O O . LEU A 1 198 ? -3.675 8.565 13.256 1.00 93.88 198 LEU A O 1
ATOM 1436 N N . VAL A 1 199 ? -1.758 8.058 14.281 1.00 91.44 199 VAL A N 1
ATOM 1437 C CA . VAL A 1 199 ? -2.386 7.880 15.599 1.00 91.44 199 VAL A CA 1
ATOM 1438 C C . VAL A 1 199 ? -3.012 9.181 16.107 1.00 91.44 199 VAL A C 1
ATOM 1440 O O . VAL A 1 199 ? -4.111 9.153 16.657 1.00 91.44 199 VAL A O 1
ATOM 1443 N N . ALA A 1 200 ? -2.348 10.323 15.916 1.00 90.56 200 ALA A N 1
ATOM 1444 C CA . ALA A 1 200 ? -2.841 11.611 16.393 1.00 90.56 200 ALA A CA 1
ATOM 1445 C C . ALA A 1 200 ? -4.042 12.135 15.591 1.00 90.56 200 ALA A C 1
ATOM 1447 O O . ALA A 1 200 ? -4.937 12.744 16.178 1.00 90.56 200 ALA A O 1
ATOM 1448 N N . ALA A 1 201 ? -4.048 11.937 14.271 1.00 92.81 201 ALA A N 1
ATOM 1449 C CA . ALA A 1 201 ? -5.100 12.430 13.389 1.00 92.81 201 ALA A CA 1
ATOM 1450 C C . ALA A 1 201 ? -6.303 11.485 13.350 1.00 92.81 201 ALA A C 1
ATOM 1452 O O . ALA A 1 201 ? -7.447 11.934 13.399 1.00 92.81 201 ALA A O 1
ATOM 1453 N N . GLU A 1 202 ? -6.045 10.181 13.286 1.00 94.94 202 GLU A N 1
ATOM 1454 C CA . GLU A 1 202 ? -7.072 9.203 12.954 1.00 94.94 202 GLU A CA 1
ATOM 1455 C C . GLU A 1 202 ? -7.471 8.336 14.140 1.00 94.94 202 GLU A C 1
ATOM 1457 O O . GLU A 1 202 ? -8.619 7.908 14.186 1.00 94.94 202 GLU A O 1
ATOM 1462 N N . ALA A 1 203 ? -6.578 8.103 15.108 1.00 92.62 203 ALA A N 1
ATOM 1463 C CA . ALA A 1 203 ? -6.800 7.181 16.224 1.00 92.62 203 ALA A CA 1
ATOM 1464 C C . ALA A 1 203 ? -7.402 5.829 15.762 1.00 92.62 203 ALA A C 1
ATOM 1466 O O . ALA A 1 203 ? -8.529 5.499 16.147 1.00 92.62 203 ALA A O 1
ATOM 1467 N N . PRO A 1 204 ? -6.708 5.081 14.876 1.00 94.38 204 PRO A N 1
ATOM 1468 C CA . PRO A 1 204 ? -7.182 3.774 14.433 1.00 94.38 204 PRO A CA 1
ATOM 1469 C C . PRO A 1 204 ? -7.174 2.762 15.590 1.00 94.38 204 PRO A C 1
ATOM 1471 O O . PRO A 1 204 ? -6.417 2.907 16.550 1.00 94.38 204 PRO A O 1
ATOM 1474 N N . ASP A 1 205 ? -7.998 1.723 15.472 1.00 93.06 205 ASP A N 1
ATOM 1475 C CA . ASP A 1 205 ? -8.056 0.608 16.424 1.00 93.06 205 ASP A CA 1
ATOM 1476 C C . ASP A 1 205 ? -6.875 -0.362 16.247 1.00 93.06 205 ASP A C 1
ATOM 1478 O O . ASP A 1 205 ? -6.485 -1.038 17.196 1.00 93.06 205 ASP A O 1
ATOM 1482 N N . LEU A 1 206 ? -6.331 -0.436 15.025 1.00 93.00 206 LEU A N 1
ATOM 1483 C CA . LEU A 1 206 ? -5.207 -1.287 14.632 1.00 93.00 206 LEU A CA 1
ATOM 1484 C C . LEU A 1 206 ? -4.294 -0.529 13.665 1.00 93.00 206 LEU A C 1
ATOM 1486 O O . LEU A 1 206 ? -4.788 0.118 12.741 1.00 93.00 206 LEU A O 1
ATOM 1490 N N . VAL A 1 207 ? -2.980 -0.662 13.809 1.00 93.81 207 VAL A N 1
ATOM 1491 C CA . VAL A 1 207 ? -1.996 -0.143 12.853 1.00 93.81 207 VAL A CA 1
ATOM 1492 C C . VAL A 1 207 ? -1.236 -1.291 12.200 1.00 93.81 207 VAL A C 1
ATOM 1494 O O . VAL A 1 207 ? -0.617 -2.125 12.861 1.00 93.81 207 VAL A O 1
ATOM 1497 N N . VAL A 1 208 ? -1.257 -1.297 10.872 1.00 94.06 208 VAL A N 1
ATOM 1498 C CA . VAL A 1 208 ? -0.612 -2.295 10.025 1.00 94.06 208 VAL A CA 1
ATOM 1499 C C . VAL A 1 208 ? 0.501 -1.626 9.235 1.00 94.06 208 VAL A C 1
ATOM 1501 O O . VAL A 1 208 ? 0.259 -0.666 8.502 1.00 94.06 208 VAL A O 1
ATOM 1504 N N . LEU A 1 209 ? 1.714 -2.153 9.352 1.00 92.38 209 LEU A N 1
ATOM 1505 C CA . LEU A 1 209 ? 2.838 -1.791 8.501 1.00 92.38 209 LEU A CA 1
ATOM 1506 C C . LEU A 1 209 ? 2.938 -2.778 7.337 1.00 92.38 209 LEU A C 1
ATOM 1508 O O . LEU A 1 209 ? 3.055 -3.981 7.554 1.00 92.38 209 LEU A O 1
ATOM 1512 N N . VAL A 1 210 ? 2.925 -2.268 6.111 1.00 91.94 210 VAL A N 1
ATOM 1513 C CA . VAL A 1 210 ? 3.188 -3.027 4.886 1.00 91.94 210 VAL A CA 1
ATOM 1514 C C . VAL A 1 210 ? 4.566 -2.657 4.357 1.00 91.94 210 VAL A C 1
ATOM 1516 O O . VAL A 1 210 ? 4.905 -1.476 4.268 1.00 91.94 210 VAL A O 1
ATOM 1519 N N . THR A 1 211 ? 5.366 -3.666 4.028 1.00 87.81 211 THR A N 1
ATOM 1520 C CA . THR A 1 211 ? 6.768 -3.481 3.656 1.00 87.81 211 THR A CA 1
ATOM 1521 C C . THR A 1 211 ? 7.228 -4.473 2.593 1.00 87.81 211 THR A C 1
ATOM 1523 O O . THR A 1 211 ? 6.669 -5.561 2.425 1.00 87.81 211 THR A O 1
ATOM 1526 N N . ASP A 1 212 ? 8.308 -4.126 1.918 1.00 82.88 212 ASP A N 1
ATOM 1527 C CA . ASP A 1 212 ? 9.159 -5.018 1.137 1.00 82.88 212 ASP A CA 1
ATOM 1528 C C . ASP A 1 212 ? 10.617 -4.993 1.623 1.00 82.88 212 ASP A C 1
ATOM 1530 O O . ASP A 1 212 ? 11.507 -5.438 0.912 1.00 82.88 212 ASP A O 1
ATOM 1534 N N . LEU A 1 213 ? 10.883 -4.491 2.830 1.00 79.00 213 LEU A N 1
ATOM 1535 C CA . LEU A 1 213 ? 12.186 -4.686 3.463 1.00 79.00 213 LEU A CA 1
ATOM 1536 C C . LEU A 1 213 ? 12.400 -6.173 3.750 1.00 79.00 213 LEU A C 1
ATOM 1538 O O . LEU A 1 213 ? 11.476 -6.865 4.188 1.00 79.00 213 LEU A O 1
ATOM 1542 N N . ALA A 1 214 ? 13.612 -6.670 3.507 1.00 71.69 214 ALA A N 1
ATOM 1543 C CA . ALA A 1 214 ? 14.001 -8.006 3.939 1.00 71.69 214 ALA A CA 1
ATOM 1544 C C . ALA A 1 214 ? 13.811 -8.136 5.458 1.00 71.69 214 ALA A C 1
ATOM 1546 O O . ALA A 1 214 ? 14.114 -7.214 6.215 1.00 71.69 214 ALA A O 1
ATOM 1547 N N . ALA A 1 215 ? 13.280 -9.275 5.901 1.00 64.31 215 ALA A N 1
ATOM 1548 C CA . ALA A 1 215 ? 13.171 -9.565 7.323 1.00 64.31 215 ALA A CA 1
ATOM 1549 C C . ALA A 1 215 ? 14.575 -9.847 7.880 1.00 64.31 215 ALA A C 1
ATOM 1551 O O . ALA A 1 215 ? 15.087 -10.957 7.747 1.00 64.31 215 ALA A O 1
ATOM 1552 N N . ASP A 1 216 ? 15.207 -8.833 8.465 1.00 67.38 216 ASP A N 1
ATOM 1553 C CA . ASP A 1 216 ? 16.508 -8.935 9.123 1.00 67.38 216 ASP A CA 1
ATOM 1554 C C . ASP A 1 216 ? 16.516 -8.258 10.509 1.00 67.38 216 ASP A C 1
ATOM 1556 O O . ASP A 1 216 ? 15.523 -7.698 10.980 1.00 67.38 216 ASP A O 1
ATOM 1560 N N . ASP A 1 217 ? 17.656 -8.302 11.199 1.00 55.00 217 ASP A N 1
ATOM 1561 C CA . ASP A 1 217 ? 17.799 -7.699 12.530 1.00 55.00 217 ASP A CA 1
ATOM 1562 C C . ASP A 1 217 ? 17.542 -6.175 12.528 1.00 55.00 217 ASP A C 1
ATOM 1564 O O . ASP A 1 217 ? 17.175 -5.600 13.560 1.00 55.00 217 ASP A O 1
ATOM 1568 N N . ALA A 1 218 ? 17.735 -5.490 11.393 1.00 58.75 218 ALA A N 1
ATOM 1569 C CA . ALA A 1 218 ? 17.463 -4.061 11.271 1.00 58.75 218 ALA A CA 1
ATOM 1570 C C . ALA A 1 218 ? 15.953 -3.794 11.187 1.00 58.75 218 ALA A C 1
ATOM 1572 O O . ALA A 1 218 ? 15.468 -2.857 11.831 1.00 58.75 218 ALA A O 1
ATOM 1573 N N . TRP A 1 219 ? 15.219 -4.663 10.487 1.00 66.25 219 TRP A N 1
ATOM 1574 C CA . TRP A 1 219 ? 13.760 -4.680 10.416 1.00 66.25 219 TRP A CA 1
ATOM 1575 C C . TRP A 1 219 ? 13.101 -4.832 11.796 1.00 66.25 219 TRP A C 1
ATOM 1577 O O . TRP A 1 219 ? 12.302 -3.982 12.206 1.00 66.25 219 TRP A O 1
ATOM 1587 N N . ASP A 1 220 ? 13.485 -5.859 12.558 1.00 68.56 220 ASP A N 1
ATOM 1588 C CA . ASP A 1 220 ? 12.934 -6.104 13.899 1.00 68.56 220 ASP A CA 1
ATOM 1589 C C . ASP A 1 220 ? 13.203 -4.926 14.838 1.00 68.56 220 ASP A C 1
ATOM 1591 O O . ASP A 1 220 ? 12.357 -4.520 15.644 1.00 68.56 220 ASP A O 1
ATOM 1595 N N . ALA A 1 221 ? 14.380 -4.319 14.699 1.00 62.97 221 ALA A N 1
ATOM 1596 C CA . ALA A 1 221 ? 14.764 -3.181 15.503 1.00 62.97 221 ALA A CA 1
ATOM 1597 C C . ALA A 1 221 ? 13.988 -1.903 15.112 1.00 62.97 221 ALA A C 1
ATOM 1599 O O . ALA A 1 221 ? 13.659 -1.113 15.998 1.00 62.97 221 ALA A O 1
ATOM 1600 N N . ALA A 1 222 ? 13.658 -1.699 13.832 1.00 65.62 222 ALA A N 1
ATOM 1601 C CA . ALA A 1 222 ? 12.849 -0.573 13.351 1.00 65.62 222 ALA A CA 1
ATOM 1602 C C . ALA A 1 222 ? 11.392 -0.650 13.840 1.00 65.62 222 ALA A C 1
ATOM 1604 O O . ALA A 1 222 ? 10.840 0.335 14.349 1.00 65.62 222 ALA A O 1
ATOM 1605 N N . VAL A 1 223 ? 10.790 -1.842 13.769 1.00 72.00 223 VAL A N 1
ATOM 1606 C CA . VAL A 1 223 ? 9.437 -2.103 14.283 1.00 72.00 223 VAL A CA 1
ATOM 1607 C C . VAL A 1 223 ? 9.404 -1.943 15.804 1.00 72.00 223 VAL A C 1
ATOM 1609 O O . VAL A 1 223 ? 8.558 -1.218 16.327 1.00 72.00 223 VAL A O 1
ATOM 1612 N N . ALA A 1 224 ? 10.376 -2.512 16.526 1.00 73.69 224 ALA A N 1
ATOM 1613 C CA . ALA A 1 224 ? 10.467 -2.366 17.981 1.00 73.69 224 ALA A CA 1
ATOM 1614 C C . ALA A 1 224 ? 10.646 -0.904 18.436 1.00 73.69 224 ALA A C 1
ATOM 1616 O O . ALA A 1 224 ? 10.218 -0.533 19.533 1.00 73.69 224 ALA A O 1
ATOM 1617 N N . ARG A 1 225 ? 11.273 -0.059 17.606 1.00 72.06 225 ARG A N 1
ATOM 1618 C CA . ARG A 1 225 ? 11.477 1.375 17.868 1.00 72.06 225 ARG A CA 1
ATOM 1619 C C . ARG A 1 225 ? 10.282 2.256 17.510 1.00 72.06 225 ARG A C 1
ATOM 1621 O O . ARG A 1 225 ? 10.310 3.431 17.878 1.00 72.06 225 ARG A O 1
ATOM 1628 N N . THR A 1 226 ? 9.255 1.728 16.844 1.00 78.31 226 THR A N 1
ATOM 1629 C CA . THR A 1 226 ? 8.069 2.492 16.433 1.00 78.31 226 THR A CA 1
ATOM 1630 C C . THR A 1 226 ? 6.842 2.035 17.228 1.00 78.31 226 THR A C 1
ATOM 1632 O O . THR A 1 226 ? 6.155 1.099 16.822 1.00 78.31 226 THR A O 1
ATOM 1635 N N . PRO A 1 227 ? 6.534 2.671 18.379 1.00 76.00 227 PRO A N 1
ATOM 1636 C CA . PRO A 1 227 ? 5.399 2.277 19.201 1.00 76.00 227 PRO A CA 1
ATOM 1637 C C . PRO A 1 227 ? 4.082 2.408 18.437 1.00 76.00 227 PRO A C 1
ATOM 1639 O O . PRO A 1 227 ? 3.843 3.426 17.786 1.00 76.00 227 PRO A O 1
ATOM 1642 N N . GLY A 1 228 ? 3.207 1.416 18.602 1.00 83.44 228 GLY A N 1
ATOM 1643 C CA . GLY A 1 228 ? 1.855 1.443 18.052 1.00 83.44 228 GLY A CA 1
ATOM 1644 C C . GLY A 1 228 ? 1.717 0.850 16.655 1.00 83.44 228 GLY A C 1
ATOM 1645 O O . GLY A 1 228 ? 0.743 1.181 16.004 1.00 83.44 228 GLY A O 1
ATOM 1646 N N . ILE A 1 229 ? 2.660 0.020 16.192 1.00 88.50 229 ILE A N 1
ATOM 1647 C CA . ILE A 1 229 ? 2.438 -0.919 15.081 1.00 88.50 229 ILE A CA 1
ATOM 1648 C C . ILE A 1 229 ? 2.017 -2.260 15.686 1.00 88.50 229 ILE A C 1
ATOM 1650 O O . ILE A 1 229 ? 2.740 -2.810 16.516 1.00 88.50 229 ILE A O 1
ATOM 1654 N N . ASP A 1 230 ? 0.870 -2.783 15.262 1.00 89.12 230 ASP A N 1
ATOM 1655 C CA . ASP A 1 230 ? 0.306 -4.029 15.790 1.00 89.12 230 ASP A CA 1
ATOM 1656 C C . ASP A 1 230 ? 0.601 -5.231 14.885 1.00 89.12 230 ASP A C 1
ATOM 1658 O O . ASP A 1 230 ? 0.781 -6.351 15.364 1.00 89.12 230 ASP A O 1
ATOM 1662 N N . VAL A 1 231 ? 0.638 -5.005 13.568 1.00 89.69 231 VAL A N 1
ATOM 1663 C CA . VAL A 1 231 ? 0.835 -6.047 12.553 1.00 89.69 231 VAL A CA 1
ATOM 1664 C C . VAL A 1 231 ? 1.826 -5.574 11.500 1.00 89.69 231 VAL A C 1
ATOM 1666 O O . VAL A 1 231 ? 1.795 -4.425 11.064 1.00 89.69 231 VAL A O 1
ATOM 1669 N N . VAL A 1 232 ? 2.666 -6.498 11.046 1.00 87.56 232 VAL A N 1
ATOM 1670 C CA . VAL A 1 232 ? 3.572 -6.322 9.913 1.00 87.56 232 VAL A CA 1
ATOM 1671 C C . VAL A 1 232 ? 3.176 -7.285 8.800 1.00 87.56 232 VAL A C 1
ATOM 1673 O O . VAL A 1 232 ? 3.037 -8.482 9.042 1.00 87.56 232 VAL A O 1
ATOM 1676 N N . LEU A 1 233 ? 3.056 -6.771 7.579 1.00 87.44 233 LEU A N 1
ATOM 1677 C CA . LEU A 1 233 ? 2.904 -7.545 6.352 1.00 87.44 233 LEU A CA 1
ATOM 1678 C C . LEU A 1 233 ? 4.137 -7.309 5.476 1.00 87.44 233 LEU A C 1
ATOM 1680 O O . LEU A 1 233 ? 4.287 -6.228 4.906 1.00 87.44 233 LEU A O 1
ATOM 1684 N N . SER A 1 234 ? 5.016 -8.310 5.379 1.00 84.50 234 SER A N 1
ATOM 1685 C CA . SER A 1 234 ? 6.182 -8.254 4.493 1.00 84.50 234 SER A CA 1
ATOM 1686 C C . SER A 1 234 ? 5.932 -8.994 3.181 1.00 84.50 234 SER A C 1
ATOM 1688 O O . SER A 1 234 ? 5.275 -10.036 3.154 1.00 84.50 234 SER A O 1
ATOM 1690 N N . THR A 1 235 ? 6.452 -8.433 2.093 1.00 77.19 235 THR A N 1
ATOM 1691 C CA . THR A 1 235 ? 6.347 -8.968 0.726 1.00 77.19 235 THR A CA 1
ATOM 1692 C C . THR A 1 235 ? 7.653 -9.547 0.195 1.00 77.19 235 THR A C 1
ATOM 1694 O O . THR A 1 235 ? 7.672 -10.112 -0.903 1.00 77.19 235 THR A O 1
ATOM 1697 N N . THR A 1 236 ? 8.738 -9.438 0.960 1.00 69.38 236 THR A N 1
ATOM 1698 C CA . THR A 1 236 ? 9.986 -10.138 0.671 1.00 69.38 236 THR A CA 1
ATOM 1699 C C . THR A 1 236 ? 9.856 -11.605 1.037 1.00 69.38 236 THR A C 1
ATOM 1701 O O . THR A 1 236 ? 9.352 -11.980 2.096 1.00 69.38 236 THR A O 1
ATOM 1704 N N . TRP A 1 237 ? 10.314 -12.448 0.121 1.00 53.97 237 TRP A N 1
ATOM 1705 C CA . TRP A 1 237 ? 10.544 -13.852 0.403 1.00 53.97 237 TRP A CA 1
ATOM 1706 C C . TRP A 1 237 ? 11.867 -13.899 1.162 1.00 53.97 237 TRP A C 1
ATOM 1708 O O . TRP A 1 237 ? 12.866 -13.401 0.649 1.00 53.97 237 TRP A O 1
ATOM 1718 N N . GLY A 1 238 ? 11.866 -14.416 2.392 1.00 45.69 238 GLY A N 1
ATOM 1719 C CA . GLY A 1 238 ? 13.126 -14.782 3.031 1.00 45.69 238 GLY A CA 1
ATOM 1720 C C . GLY A 1 238 ? 13.836 -15.791 2.130 1.00 45.69 238 GLY A C 1
ATOM 1721 O O . GLY A 1 238 ? 13.181 -16.691 1.606 1.00 45.69 238 GLY A O 1
ATOM 1722 N N . ASP A 1 239 ? 15.140 -15.625 1.926 1.00 41.75 239 ASP A N 1
ATOM 1723 C CA . ASP A 1 239 ? 15.979 -16.525 1.118 1.00 41.75 239 ASP A CA 1
ATOM 1724 C C . ASP A 1 239 ? 16.209 -17.909 1.786 1.00 41.75 239 ASP A C 1
ATOM 1726 O O . ASP A 1 239 ? 17.188 -18.590 1.476 1.00 41.75 239 ASP A O 1
ATOM 1730 N N . ASP A 1 240 ? 15.320 -18.330 2.693 1.00 38.97 240 ASP A N 1
ATOM 1731 C CA . ASP A 1 240 ? 15.385 -19.619 3.399 1.00 38.97 240 ASP A CA 1
ATOM 1732 C C . ASP A 1 240 ? 14.733 -20.763 2.599 1.00 38.97 240 ASP A C 1
ATOM 1734 O O . ASP A 1 240 ? 13.546 -20.645 2.205 1.00 38.97 240 ASP A O 1
#

pLDDT: mean 73.5, std 18.15, range [31.88, 97.38]

Sequence (240 aa):
MRASGRWRASAAALCAALLPYASRSENVTIGFGGAWRGLFLPSTASGALQGDASLWTSCDAFGGFARLYGYAGDALGGGLLVDTGGSWAGGGTPFPDVLADYAALFVRDGPYAATFLNAYDFSYGDAALAAWLEVANRTFVLSNRAASPALDGAPIASYAVASTTSGVRVGFLGIAEARVDSIDGDYDRCLAVAARELVAAEAPDLVVLVTDLAADDAWDAAVARTPGIDVVLSTTWGDD